Protein AF-0000000070044455 (afdb_homodimer)

Structure (mmCIF, N/CA/C/O backbone):
data_AF-0000000070044455-model_v1
#
loop_
_entity.id
_entity.type
_entity.pdbx_description
1 polymer 'Secondary thiamine-phosphate synthase enzyme'
#
loop_
_atom_site.group_PDB
_atom_site.id
_atom_site.type_symbol
_atom_site.label_atom_id
_atom_site.label_alt_id
_atom_site.label_comp_id
_atom_site.label_asym_id
_atom_site.label_entity_id
_atom_site.label_seq_id
_atom_site.pdbx_PDB_ins_code
_atom_site.Cartn_x
_atom_site.Cartn_y
_atom_site.Cartn_z
_atom_site.occupancy
_atom_site.B_iso_or_equiv
_atom_site.auth_seq_id
_atom_site.auth_comp_id
_atom_site.auth_asym_id
_atom_site.auth_atom_id
_atom_site.pdbx_PDB_model_num
ATOM 1 N N . MET A 1 1 ? -6.59 22.625 11.836 1 89.31 1 MET A N 1
ATOM 2 C CA . MET A 1 1 ? -5.684 21.609 11.305 1 89.31 1 MET A CA 1
ATOM 3 C C . MET A 1 1 ? -4.848 22.172 10.156 1 89.31 1 MET A C 1
ATOM 5 O O . MET A 1 1 ? -5.387 22.781 9.234 1 89.31 1 MET A O 1
ATOM 9 N N . LYS A 1 2 ? -3.566 22.219 10.391 1 95.06 2 LYS A N 1
ATOM 10 C CA . LYS A 1 2 ? -2.615 22.625 9.352 1 95.06 2 LYS A CA 1
ATOM 11 C C . LYS A 1 2 ? -2.227 21.438 8.477 1 95.06 2 LYS A C 1
ATOM 13 O O . LYS A 1 2 ? -2.314 20.281 8.906 1 95.06 2 LYS A O 1
ATOM 18 N N . SER A 1 3 ? -1.883 21.812 7.25 1 97.5 3 SER A N 1
ATOM 19 C CA . SER A 1 3 ? -1.413 20.75 6.359 1 97.5 3 SER A CA 1
ATOM 20 C C . SER A 1 3 ? -0.285 21.25 5.461 1 97.5 3 SER A C 1
ATOM 22 O O . SER A 1 3 ? -0.182 22.453 5.188 1 97.5 3 SER A O 1
ATOM 24 N N . LEU A 1 4 ? 0.568 20.359 5.113 1 98.5 4 LEU A N 1
ATOM 25 C CA . LEU A 1 4 ? 1.608 20.562 4.109 1 98.5 4 LEU A CA 1
ATOM 26 C C . LEU A 1 4 ? 1.678 19.375 3.158 1 98.5 4 LEU A C 1
ATOM 28 O O . LEU A 1 4 ? 1.675 18.219 3.598 1 98.5 4 LEU A O 1
ATOM 32 N N . THR A 1 5 ? 1.63 19.625 1.855 1 98.75 5 THR A N 1
ATOM 33 C CA . THR A 1 5 ? 1.832 18.594 0.833 1 98.75 5 THR A CA 1
ATOM 34 C C . THR A 1 5 ? 3.047 18.938 -0.03 1 98.75 5 THR A C 1
ATOM 36 O O . THR A 1 5 ? 3.158 20.047 -0.554 1 98.75 5 THR A O 1
ATOM 39 N N . GLU A 1 6 ? 3.941 18.016 -0.107 1 98.88 6 GLU A N 1
ATOM 40 C CA . GLU A 1 6 ? 5.133 18.156 -0.942 1 98.88 6 GLU A CA 1
ATOM 41 C C . GLU A 1 6 ? 5.395 16.891 -1.752 1 98.88 6 GLU A C 1
ATOM 43 O O . GLU A 1 6 ? 4.91 15.812 -1.401 1 98.88 6 GLU A O 1
ATOM 48 N N . TYR A 1 7 ? 6.164 17.047 -2.852 1 98.75 7 TYR A N 1
ATOM 49 C CA . TYR A 1 7 ? 6.547 15.953 -3.74 1 98.75 7 TYR A CA 1
ATOM 50 C C . TYR A 1 7 ? 8.062 15.914 -3.932 1 98.75 7 TYR A C 1
ATOM 52 O O . TYR A 1 7 ? 8.664 16.906 -4.34 1 98.75 7 TYR A O 1
ATOM 60 N N . LEU A 1 8 ? 8.641 14.789 -3.564 1 98.69 8 LEU A N 1
ATOM 61 C CA . LEU A 1 8 ? 10.055 14.555 -3.811 1 98.69 8 LEU A CA 1
ATOM 62 C C . LEU A 1 8 ? 10.258 13.773 -5.105 1 98.69 8 LEU A C 1
ATOM 64 O O . LEU A 1 8 ? 9.57 12.789 -5.355 1 98.69 8 LEU A O 1
ATOM 68 N N . THR A 1 9 ? 11.211 14.141 -5.926 1 98.38 9 THR A N 1
ATOM 69 C CA . THR A 1 9 ? 11.508 13.445 -7.176 1 98.38 9 THR A CA 1
ATOM 70 C C . THR A 1 9 ? 12.867 12.758 -7.105 1 98.38 9 THR A C 1
ATOM 72 O O . THR A 1 9 ? 13.859 13.367 -6.703 1 98.38 9 THR A O 1
ATOM 75 N N . PHE A 1 10 ? 12.812 11.461 -7.438 1 96.75 10 PHE A N 1
ATOM 76 C CA . PHE A 1 10 ? 14.047 10.68 -7.477 1 96.75 10 PHE A CA 1
ATOM 77 C C . PHE A 1 10 ? 14.266 10.086 -8.867 1 96.75 10 PHE A C 1
ATOM 79 O O . PHE A 1 10 ? 13.312 9.641 -9.516 1 96.75 10 PHE A O 1
ATOM 86 N N . GLU A 1 11 ? 15.5 10.156 -9.312 1 97.25 11 GLU A N 1
ATOM 87 C CA . GLU A 1 11 ? 15.883 9.461 -10.539 1 97.25 11 GLU A CA 1
ATOM 88 C C . GLU A 1 11 ? 17.031 8.492 -10.289 1 97.25 11 GLU A C 1
ATOM 90 O O . GLU A 1 11 ? 18.203 8.828 -10.539 1 97.25 11 GLU A O 1
ATOM 95 N N . VAL A 1 12 ? 16.656 7.316 -9.898 1 97.62 12 VAL A N 1
ATOM 96 C CA . VAL A 1 12 ? 17.641 6.27 -9.641 1 97.62 12 VAL A CA 1
ATOM 97 C C . VAL A 1 12 ? 18.172 5.719 -10.961 1 97.62 12 VAL A C 1
ATOM 99 O O . VAL A 1 12 ? 17.406 5.434 -11.883 1 97.62 12 VAL A O 1
ATOM 102 N N . LYS A 1 13 ? 19.469 5.473 -11.062 1 97.38 13 LYS A N 1
ATOM 103 C CA . LYS A 1 13 ? 20.109 5.121 -12.328 1 97.38 13 LYS A CA 1
ATOM 104 C C . LYS A 1 13 ? 20.062 3.613 -12.562 1 97.38 13 LYS A C 1
ATOM 106 O O . LYS A 1 13 ? 20.344 3.145 -13.664 1 97.38 13 LYS A O 1
ATOM 111 N N . THR A 1 14 ? 19.781 2.871 -11.562 1 97.62 14 THR A N 1
ATOM 112 C CA . THR A 1 14 ? 19.688 1.417 -11.656 1 97.62 14 THR A CA 1
ATOM 113 C C . THR A 1 14 ? 18.234 0.958 -11.641 1 97.62 14 THR A C 1
ATOM 115 O O . THR A 1 14 ? 17.344 1.74 -11.336 1 97.62 14 THR A O 1
ATOM 118 N N . ARG A 1 15 ? 18.047 -0.216 -12.047 1 96.56 15 ARG A N 1
ATOM 119 C CA . ARG A 1 15 ? 16.688 -0.766 -12.055 1 96.56 15 ARG A CA 1
ATOM 120 C C . ARG A 1 15 ? 16.125 -0.853 -10.641 1 96.56 15 ARG A C 1
ATOM 122 O O . ARG A 1 15 ? 14.945 -0.579 -10.414 1 96.56 15 ARG A O 1
ATOM 129 N N . ARG A 1 16 ? 17.016 -1.286 -9.719 1 97.94 16 ARG A N 1
ATOM 130 C CA . ARG A 1 16 ? 16.594 -1.407 -8.328 1 97.94 16 ARG A CA 1
ATOM 131 C C . ARG A 1 16 ? 17.547 -0.642 -7.402 1 97.94 16 ARG A C 1
ATOM 133 O O . ARG A 1 16 ? 18.75 -0.557 -7.664 1 97.94 16 ARG A O 1
ATOM 140 N N . ALA A 1 17 ? 16.953 -0.118 -6.371 1 98.06 17 ALA A N 1
ATOM 141 C CA . ALA A 1 17 ? 17.75 0.582 -5.367 1 98.06 17 ALA A CA 1
ATOM 142 C C . ALA A 1 17 ? 16.922 0.893 -4.125 1 98.06 17 ALA A C 1
ATOM 144 O O . ALA A 1 17 ? 15.695 1.004 -4.203 1 98.06 17 ALA A O 1
ATOM 145 N N . PHE A 1 18 ? 17.594 0.981 -2.98 1 98.56 18 PHE A N 1
ATOM 146 C CA . PHE A 1 18 ? 17.047 1.517 -1.742 1 98.56 18 PHE A CA 1
ATOM 147 C C . PHE A 1 18 ? 17.688 2.846 -1.388 1 98.56 18 PHE A C 1
ATOM 149 O O . PHE A 1 18 ? 18.906 2.914 -1.188 1 98.56 18 PHE A O 1
ATOM 156 N N . VAL A 1 19 ? 16.875 3.898 -1.336 1 98.5 19 VAL A N 1
ATOM 157 C CA . VAL A 1 19 ? 17.375 5.246 -1.067 1 98.5 19 VAL A CA 1
ATOM 158 C C . VAL A 1 19 ? 16.859 5.723 0.29 1 98.5 19 VAL A C 1
ATOM 160 O O . VAL A 1 19 ? 15.648 5.746 0.531 1 98.5 19 VAL A O 1
ATOM 163 N N . ASN A 1 20 ? 17.75 6.043 1.196 1 98.75 20 ASN A N 1
ATOM 164 C CA . ASN A 1 20 ? 17.359 6.621 2.477 1 98.75 20 ASN A CA 1
ATOM 165 C C . ASN A 1 20 ? 16.875 8.062 2.316 1 98.75 20 ASN A C 1
ATOM 167 O O . ASN A 1 20 ? 17.641 8.93 1.888 1 98.75 20 ASN A O 1
ATOM 171 N N . ILE A 1 21 ? 15.633 8.273 2.703 1 98.81 21 ILE A N 1
ATOM 172 C CA . ILE A 1 21 ? 15.078 9.602 2.463 1 98.81 21 ILE A CA 1
ATOM 173 C C . ILE A 1 21 ? 14.648 10.234 3.787 1 98.81 21 ILE A C 1
ATOM 175 O O . ILE A 1 21 ? 13.805 11.125 3.811 1 98.81 21 ILE A O 1
ATOM 179 N N . THR A 1 22 ? 15.125 9.805 4.93 1 98.81 22 THR A N 1
ATOM 180 C CA . THR A 1 22 ? 14.75 10.25 6.27 1 98.81 22 THR A CA 1
ATOM 181 C C . THR A 1 22 ? 14.992 11.75 6.422 1 98.81 22 THR A C 1
ATOM 183 O O . THR A 1 22 ? 14.117 12.477 6.898 1 98.81 22 THR A O 1
ATOM 186 N N . GLU A 1 23 ? 16.125 12.164 6.012 1 98.62 23 GLU A N 1
ATOM 187 C CA . GLU A 1 23 ? 16.469 13.578 6.168 1 98.62 23 GLU A CA 1
ATOM 188 C C . GLU A 1 23 ? 15.539 14.461 5.34 1 98.62 23 GLU A C 1
ATOM 190 O O . GLU A 1 23 ? 15.133 15.539 5.793 1 98.62 23 GLU A O 1
ATOM 195 N N . ASP A 1 24 ? 15.242 14.031 4.145 1 98.81 24 ASP A N 1
ATOM 196 C CA . ASP A 1 24 ? 14.336 14.789 3.281 1 98.81 24 ASP A CA 1
ATOM 197 C C . ASP A 1 24 ? 12.969 14.977 3.945 1 98.81 24 ASP A C 1
ATOM 199 O O . ASP A 1 24 ? 12.422 16.078 3.945 1 98.81 24 ASP A O 1
ATOM 203 N N . VAL A 1 25 ? 12.461 13.953 4.547 1 98.88 25 VAL A N 1
ATOM 204 C CA . VAL A 1 25 ? 11.148 13.992 5.176 1 98.88 25 VAL A CA 1
ATOM 205 C C . VAL A 1 25 ? 11.211 14.836 6.449 1 98.88 25 VAL A C 1
ATOM 207 O O . VAL A 1 25 ? 10.312 15.633 6.723 1 98.88 25 VAL A O 1
ATOM 210 N N . SER A 1 26 ? 12.273 14.656 7.195 1 98.81 26 SER A N 1
ATOM 211 C CA . SER A 1 26 ? 12.445 15.422 8.43 1 98.81 26 SER A CA 1
ATOM 212 C C . SER A 1 26 ? 12.461 16.922 8.148 1 98.81 26 SER A C 1
ATOM 214 O O . SER A 1 26 ? 11.875 17.703 8.898 1 98.81 26 SER A O 1
ATOM 216 N N . LYS A 1 27 ? 13.094 17.312 7.125 1 98.81 27 LYS A N 1
ATOM 217 C CA . LYS A 1 27 ? 13.141 18.719 6.742 1 98.81 27 LYS A CA 1
ATOM 218 C C . LYS A 1 27 ? 11.75 19.266 6.453 1 98.81 27 LYS A C 1
ATOM 220 O O . LYS A 1 27 ? 11.445 20.422 6.77 1 98.81 27 LYS A O 1
ATOM 225 N N . LEU A 1 28 ? 10.945 18.469 5.867 1 98.88 28 LEU A N 1
ATOM 226 C CA . LEU A 1 28 ? 9.586 18.875 5.543 1 98.88 28 LEU A CA 1
ATOM 227 C C . LEU A 1 28 ? 8.734 19 6.809 1 98.88 28 LEU A C 1
ATOM 229 O O . LEU A 1 28 ? 7.875 19.875 6.902 1 98.88 28 LEU A O 1
ATOM 233 N N . VAL A 1 29 ? 8.969 18.109 7.746 1 98.81 29 VAL A N 1
ATOM 234 C CA . VAL A 1 29 ? 8.273 18.203 9.023 1 98.81 29 VAL A CA 1
ATOM 235 C C . VAL A 1 29 ? 8.641 19.516 9.711 1 98.81 29 VAL A C 1
ATOM 237 O O . VAL A 1 29 ? 7.762 20.25 10.188 1 98.81 29 VAL A O 1
ATOM 240 N N . THR A 1 30 ? 9.898 19.828 9.703 1 98.69 30 THR A N 1
ATOM 241 C CA . THR A 1 30 ? 10.359 21.078 10.273 1 98.69 30 THR A CA 1
ATOM 242 C C . THR A 1 30 ? 9.734 22.266 9.547 1 98.69 30 THR A C 1
ATOM 244 O O . THR A 1 30 ? 9.227 23.203 10.18 1 98.69 30 THR A O 1
ATOM 247 N N . LYS A 1 31 ? 9.742 22.203 8.25 1 98.69 31 LYS A N 1
ATOM 248 C CA . LYS A 1 31 ? 9.18 23.25 7.414 1 98.69 31 LYS A CA 1
ATOM 249 C C . LYS A 1 31 ? 7.695 23.453 7.711 1 98.69 31 LYS A C 1
ATOM 251 O O . LYS A 1 31 ? 7.203 24.578 7.68 1 98.69 31 LYS A O 1
ATOM 256 N N . SER A 1 32 ? 6.961 22.422 8 1 98.44 32 SER A N 1
ATOM 257 C CA . SER A 1 32 ? 5.52 22.453 8.211 1 98.44 32 SER A CA 1
ATOM 258 C C . SER A 1 32 ? 5.164 23.219 9.484 1 98.44 32 SER A C 1
ATOM 260 O O . SER A 1 32 ? 4.043 23.719 9.617 1 98.44 32 SER A O 1
ATOM 262 N N . LYS A 1 33 ? 6.07 23.203 10.484 1 98.56 33 LYS A N 1
ATOM 263 C CA . LYS A 1 33 ? 5.898 23.812 11.789 1 98.56 33 LYS A CA 1
ATOM 264 C C . LYS A 1 33 ? 4.836 23.078 12.609 1 98.56 33 LYS A C 1
ATOM 266 O O . LYS A 1 33 ? 4.379 23.578 13.641 1 98.56 33 LYS A O 1
ATOM 271 N N . ILE A 1 34 ? 4.387 21.984 12.133 1 98.38 34 ILE A N 1
ATOM 272 C CA . ILE A 1 34 ? 3.428 21.172 12.883 1 98.38 34 ILE A CA 1
ATOM 273 C C . ILE A 1 34 ? 4.129 20.5 14.062 1 98.38 34 ILE A C 1
ATOM 275 O O . ILE A 1 34 ? 5.18 19.875 13.898 1 98.38 34 ILE A O 1
ATOM 279 N N . GLN A 1 35 ? 3.533 20.594 15.227 1 98.62 35 GLN A N 1
ATOM 280 C CA . GLN A 1 35 ? 4.129 20.078 16.453 1 98.62 35 GLN A CA 1
ATOM 281 C C . GLN A 1 35 ? 3.547 18.703 16.797 1 98.62 35 GLN A C 1
ATOM 283 O O . GLN A 1 35 ? 4.23 17.859 17.391 1 98.62 35 GLN A O 1
ATOM 288 N N . GLU A 1 36 ? 2.26 18.5 16.531 1 98.62 36 GLU A N 1
ATOM 289 C CA . GLU A 1 36 ? 1.519 17.266 16.766 1 98.62 36 GLU A CA 1
ATOM 290 C C . GLU A 1 36 ? 0.695 16.875 15.539 1 98.62 36 GLU A C 1
ATOM 292 O O . GLU A 1 36 ? -0.108 17.672 15.047 1 98.62 36 GLU A O 1
ATOM 297 N N . GLY A 1 37 ? 0.94 15.695 15.016 1 98.38 37 GLY A N 1
ATOM 298 C CA . GLY A 1 37 ? 0.208 15.312 13.812 1 98.38 37 GLY A CA 1
ATOM 299 C C . GLY A 1 37 ? 0.688 14 13.219 1 98.38 37 GLY A C 1
ATOM 300 O O . GLY A 1 37 ? 1.193 13.133 13.93 1 98.38 37 GLY A O 1
ATOM 301 N N . LEU A 1 38 ? 0.327 13.758 11.992 1 98.75 38 LEU A N 1
ATOM 302 C CA . LEU A 1 38 ? 0.709 12.578 11.227 1 98.75 38 LEU A CA 1
ATOM 303 C C . LEU A 1 38 ? 1.383 12.969 9.922 1 98.75 38 LEU A C 1
ATOM 305 O O . LEU A 1 38 ? 1.006 13.961 9.297 1 98.75 38 LEU A O 1
ATOM 309 N N . CYS A 1 39 ? 2.359 12.18 9.602 1 98.88 39 CYS A N 1
ATOM 310 C CA . CYS A 1 39 ? 3.074 12.336 8.344 1 98.88 39 CYS A CA 1
ATOM 311 C C . CYS A 1 39 ? 2.908 11.094 7.465 1 98.88 39 CYS A C 1
ATOM 313 O O . CYS A 1 39 ? 3.402 10.023 7.805 1 98.88 39 CYS A O 1
ATOM 315 N N . LEU A 1 40 ? 2.193 11.266 6.363 1 98.94 40 LEU A N 1
ATOM 316 C CA . LEU A 1 40 ? 2.102 10.234 5.34 1 98.94 40 LEU A CA 1
ATOM 317 C C . LEU A 1 40 ? 3.207 10.398 4.305 1 98.94 40 LEU A C 1
ATOM 319 O O . LEU A 1 40 ? 3.41 11.492 3.773 1 98.94 40 LEU A O 1
ATOM 323 N N . VAL A 1 41 ? 3.955 9.336 4.074 1 98.94 41 VAL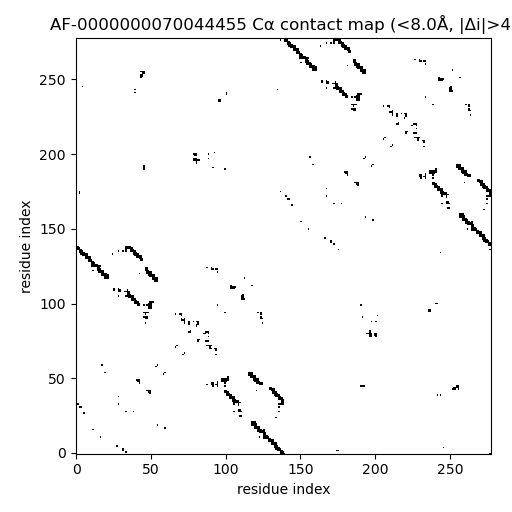 A N 1
ATOM 324 C CA . VAL A 1 41 ? 4.926 9.266 2.984 1 98.94 41 VAL A CA 1
ATOM 325 C C . VAL A 1 41 ? 4.602 8.086 2.072 1 98.94 41 VAL A C 1
ATOM 327 O O . VAL A 1 41 ? 4.551 6.941 2.525 1 98.94 41 VAL A O 1
ATOM 330 N N . ASN A 1 42 ? 4.363 8.312 0.793 1 98.88 42 ASN A N 1
ATOM 331 C CA . ASN A 1 42 ? 4.047 7.195 -0.09 1 98.88 42 ASN A CA 1
ATOM 332 C C . ASN A 1 42 ? 4.691 7.367 -1.463 1 98.88 42 ASN A C 1
ATOM 334 O O . ASN A 1 42 ? 4.828 8.484 -1.954 1 98.88 42 ASN A O 1
ATOM 338 N N . ALA A 1 43 ? 5.086 6.238 -2.068 1 98.75 43 ALA A N 1
ATOM 339 C CA . ALA A 1 43 ? 5.477 6.238 -3.477 1 98.75 43 ALA A CA 1
ATOM 340 C C . ALA A 1 43 ? 4.27 6.484 -4.379 1 98.75 43 ALA A C 1
ATOM 342 O O . ALA A 1 43 ? 3.189 5.941 -4.141 1 98.75 43 ALA A O 1
ATOM 343 N N . MET A 1 44 ? 4.504 7.293 -5.395 1 98.56 44 MET A N 1
ATOM 344 C CA . MET A 1 44 ? 3.391 7.621 -6.277 1 98.56 44 MET A CA 1
ATOM 345 C C . MET A 1 44 ? 3.406 6.738 -7.523 1 98.56 44 MET A C 1
ATOM 347 O O . MET A 1 44 ? 2.635 6.965 -8.461 1 98.56 44 MET A O 1
ATOM 351 N N . HIS A 1 45 ? 4.273 5.75 -7.539 1 98.38 45 HIS A N 1
ATOM 352 C CA . HIS A 1 45 ? 4.387 4.812 -8.648 1 98.38 45 HIS A CA 1
ATOM 353 C C . HIS A 1 45 ? 4.195 3.375 -8.172 1 98.38 45 HIS A C 1
ATOM 355 O O . HIS A 1 45 ? 4.695 2.994 -7.113 1 98.38 45 HIS A O 1
ATOM 361 N N . ILE A 1 46 ? 3.594 2.568 -8.992 1 98.12 46 ILE A N 1
ATOM 362 C CA . ILE A 1 46 ? 3.133 1.237 -8.617 1 98.12 46 ILE A CA 1
ATOM 363 C C . ILE A 1 46 ? 4.293 0.249 -8.695 1 98.12 46 ILE A C 1
ATOM 365 O O . ILE A 1 46 ? 4.125 -0.942 -8.422 1 98.12 46 ILE A O 1
ATOM 369 N N . THR A 1 47 ? 5.504 0.69 -9.008 1 98.44 47 THR A N 1
ATOM 370 C CA . THR A 1 47 ? 6.695 -0.147 -9.008 1 98.44 47 THR A CA 1
ATOM 371 C C . THR A 1 47 ? 7.734 0.387 -8.023 1 98.44 47 THR A C 1
ATOM 373 O O . THR A 1 47 ? 8.93 0.119 -8.172 1 98.44 47 THR A O 1
ATOM 376 N N . ALA A 1 48 ? 7.293 1.235 -7.094 1 98.62 48 ALA A N 1
ATOM 377 C CA . ALA A 1 48 ? 8.156 1.764 -6.043 1 98.62 48 ALA A CA 1
ATOM 378 C C . ALA A 1 48 ? 7.469 1.703 -4.684 1 98.62 48 ALA A C 1
ATOM 380 O O . ALA A 1 48 ? 6.238 1.628 -4.605 1 98.62 48 ALA A O 1
ATOM 381 N N . SER A 1 49 ? 8.312 1.762 -3.629 1 98.62 49 SER A N 1
ATOM 382 C CA . SER A 1 49 ? 7.812 1.637 -2.262 1 98.62 49 SER A CA 1
ATOM 383 C C . SER A 1 49 ? 8.359 2.744 -1.371 1 98.62 49 SER A C 1
ATOM 385 O O . SER A 1 49 ? 9.336 3.406 -1.726 1 98.62 49 SER A O 1
ATOM 387 N N . VAL A 1 50 ? 7.691 2.967 -0.332 1 98.88 50 VAL A N 1
ATOM 388 C CA . VAL A 1 50 ? 8.25 3.617 0.85 1 98.88 50 VAL A CA 1
ATOM 389 C C . VAL A 1 50 ? 8.078 2.711 2.066 1 98.88 50 VAL A C 1
ATOM 391 O O . VAL A 1 50 ? 6.988 2.195 2.32 1 98.88 50 VAL A O 1
ATOM 394 N N . PHE A 1 51 ? 9.195 2.449 2.797 1 98.75 51 PHE A N 1
ATOM 395 C CA . PHE A 1 51 ? 9.148 1.56 3.951 1 98.75 51 PHE A CA 1
ATOM 396 C C . PHE A 1 51 ? 10.133 2.006 5.023 1 98.75 51 PHE A C 1
ATOM 398 O O . PHE A 1 51 ? 10.961 2.891 4.785 1 98.75 51 PHE A O 1
ATOM 405 N N . ILE A 1 52 ? 9.977 1.49 6.238 1 98.75 52 ILE A N 1
ATOM 406 C CA . ILE A 1 52 ? 10.82 1.859 7.367 1 98.75 52 ILE A CA 1
ATOM 407 C C . ILE A 1 52 ? 11.617 0.643 7.832 1 98.75 52 ILE A C 1
ATOM 409 O O . ILE A 1 52 ? 11.055 -0.437 8.031 1 98.75 52 ILE A O 1
ATOM 413 N N . ASN A 1 53 ? 12.883 0.763 7.914 1 98.31 53 ASN A N 1
ATOM 414 C CA . ASN A 1 53 ? 13.781 -0.259 8.445 1 98.31 53 ASN A CA 1
ATOM 415 C C . ASN A 1 53 ? 15.148 0.323 8.797 1 98.31 53 ASN A C 1
ATOM 417 O O . ASN A 1 53 ? 15.32 1.543 8.836 1 98.31 53 ASN A O 1
ATOM 421 N N . ASP A 1 54 ? 16.016 -0.586 9.141 1 97.88 54 ASP A N 1
ATOM 422 C CA . ASP A 1 54 ? 17.359 -0.194 9.531 1 97.88 54 ASP A CA 1
ATOM 423 C C . ASP A 1 54 ? 18.219 0.171 8.312 1 97.88 54 ASP A C 1
ATOM 425 O O . ASP A 1 54 ? 18.078 -0.448 7.254 1 97.88 54 ASP A O 1
ATOM 429 N N . ASN A 1 55 ? 18.984 1.239 8.477 1 97.56 55 ASN A N 1
ATOM 430 C CA . ASN A 1 55 ? 19.938 1.601 7.441 1 97.56 55 ASN A CA 1
ATOM 431 C C . ASN A 1 55 ? 21.25 0.831 7.598 1 97.56 55 ASN A C 1
ATOM 433 O O . ASN A 1 55 ? 22.25 1.392 8.031 1 97.56 55 ASN A O 1
ATOM 437 N N . GLU A 1 56 ? 21.297 -0.375 7.199 1 98.31 56 GLU A N 1
ATOM 438 C CA . GLU A 1 56 ? 22.422 -1.295 7.273 1 98.31 56 GLU A CA 1
ATOM 439 C C . GLU A 1 56 ? 22.625 -2.027 5.953 1 98.31 56 GLU A C 1
ATOM 441 O O . GLU A 1 56 ? 21.719 -2.688 5.453 1 98.31 56 GLU A O 1
ATOM 446 N N . GLY A 1 57 ? 23.797 -1.875 5.363 1 97.81 57 GLY A N 1
ATOM 447 C CA . GLY A 1 57 ? 24.078 -2.359 4.023 1 97.81 57 GLY A CA 1
ATOM 448 C C . GLY A 1 57 ? 23.812 -3.842 3.852 1 97.81 57 GLY A C 1
ATOM 449 O O . GLY A 1 57 ? 23.266 -4.262 2.83 1 97.81 57 GLY A O 1
ATOM 450 N N . GLY A 1 58 ? 24.25 -4.637 4.727 1 98.5 58 GLY A N 1
ATOM 451 C CA . GLY A 1 58 ? 23.984 -6.066 4.664 1 98.5 58 GLY A CA 1
ATOM 452 C C . GLY A 1 58 ? 22.516 -6.41 4.637 1 98.5 58 GLY A C 1
ATOM 453 O O . GLY A 1 58 ? 22.078 -7.293 3.889 1 98.5 58 GLY A O 1
ATOM 454 N N . LEU A 1 59 ? 21.766 -5.699 5.465 1 98.38 59 LEU A N 1
ATOM 455 C CA . LEU A 1 59 ? 20.312 -5.91 5.504 1 98.38 59 LEU A CA 1
ATOM 456 C C . LEU A 1 59 ? 19.688 -5.535 4.168 1 98.38 59 LEU A C 1
ATOM 458 O O . LEU A 1 59 ? 18.828 -6.266 3.652 1 98.38 59 LEU A O 1
ATOM 462 N N . LEU A 1 60 ? 20.062 -4.418 3.588 1 97.88 60 LEU A N 1
ATOM 463 C CA . LEU A 1 60 ? 19.531 -3.975 2.301 1 97.88 60 LEU A CA 1
ATOM 464 C C . LEU A 1 60 ? 19.891 -4.969 1.199 1 97.88 60 LEU A C 1
ATOM 466 O O . LEU A 1 60 ? 19.078 -5.223 0.306 1 97.88 60 LEU A O 1
ATOM 470 N N . HIS A 1 61 ? 21.078 -5.5 1.289 1 98.12 61 HIS A N 1
ATOM 471 C CA . HIS A 1 61 ? 21.484 -6.551 0.356 1 98.12 61 HIS A CA 1
ATOM 472 C C . HIS A 1 61 ? 20.594 -7.785 0.516 1 98.12 61 HIS A C 1
ATOM 474 O O . HIS A 1 61 ? 20.188 -8.398 -0.476 1 98.12 61 HIS A O 1
ATOM 480 N N . ASP A 1 62 ? 20.312 -8.156 1.736 1 98.75 62 ASP A N 1
ATOM 481 C CA . ASP A 1 62 ? 19.453 -9.305 1.997 1 98.75 62 ASP A CA 1
ATOM 482 C C . ASP A 1 62 ? 18.047 -9.078 1.426 1 98.75 62 ASP A C 1
ATOM 484 O O . ASP A 1 62 ? 17.438 -10 0.885 1 98.75 62 ASP A O 1
ATOM 488 N N . TYR A 1 63 ? 17.5 -7.852 1.542 1 98.38 63 TYR A N 1
ATOM 489 C CA . TYR A 1 63 ? 16.219 -7.523 0.943 1 98.38 63 TYR A CA 1
ATOM 490 C C . TYR A 1 63 ? 16.234 -7.754 -0.563 1 98.38 63 TYR A C 1
ATOM 492 O O . TYR A 1 63 ? 15.305 -8.336 -1.122 1 98.38 63 TYR A O 1
ATOM 500 N N . GLU A 1 64 ? 17.266 -7.27 -1.166 1 97.75 64 GLU A N 1
ATOM 501 C CA . GLU A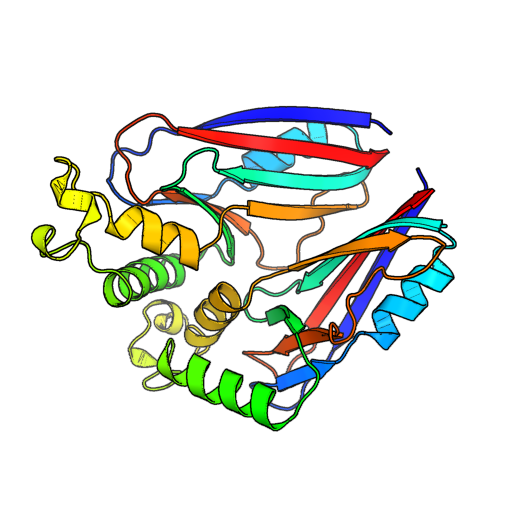 1 64 ? 17.375 -7.418 -2.613 1 97.75 64 GLU A CA 1
ATOM 502 C C . GLU A 1 64 ? 17.328 -8.891 -3.02 1 97.75 64 GLU A C 1
ATOM 504 O O . GLU A 1 64 ? 16.578 -9.273 -3.914 1 97.75 64 GLU A O 1
ATOM 509 N N . LYS A 1 65 ? 18.125 -9.719 -2.355 1 98.25 65 LYS A N 1
ATOM 510 C CA . LYS A 1 65 ? 18.188 -11.141 -2.656 1 98.25 65 LYS A CA 1
ATOM 511 C C . LYS A 1 65 ? 16.859 -11.828 -2.373 1 98.25 65 LYS A C 1
ATOM 513 O O . LYS A 1 65 ? 16.375 -12.633 -3.178 1 98.25 65 LYS A O 1
ATOM 518 N N . TRP A 1 66 ? 16.359 -11.508 -1.279 1 98.5 66 TRP A N 1
ATOM 519 C CA . TRP A 1 66 ? 15.102 -12.117 -0.847 1 98.5 66 TRP A CA 1
ATOM 520 C C . TRP A 1 66 ? 13.977 -11.797 -1.826 1 98.5 66 TRP A C 1
ATOM 522 O O . TRP A 1 66 ? 13.242 -12.695 -2.244 1 98.5 66 TRP A O 1
ATOM 532 N N . LEU A 1 67 ? 13.836 -10.57 -2.244 1 98.25 67 LEU A N 1
ATOM 533 C CA . LEU A 1 67 ? 12.797 -10.133 -3.162 1 98.25 67 LEU A CA 1
ATOM 534 C C . LEU A 1 67 ? 12.953 -10.797 -4.527 1 98.25 67 LEU A C 1
ATOM 536 O O . LEU A 1 67 ? 11.969 -11.156 -5.168 1 98.25 67 LEU A O 1
ATOM 540 N N . GLU A 1 68 ? 14.172 -10.914 -4.93 1 98 68 GLU A N 1
ATOM 541 C CA . GLU A 1 68 ? 14.414 -11.602 -6.199 1 98 68 GLU A CA 1
ATOM 542 C C . GLU A 1 68 ? 13.992 -13.062 -6.125 1 98 68 GLU A C 1
ATOM 544 O O . GLU A 1 68 ? 13.578 -13.648 -7.129 1 98 68 GLU A O 1
ATOM 549 N N . GLY A 1 69 ? 14.109 -13.664 -4.973 1 97.94 69 GLY A N 1
ATOM 550 C CA . GLY A 1 69 ? 13.609 -15.016 -4.773 1 97.94 69 GLY A CA 1
ATOM 551 C C . GLY A 1 69 ? 12.094 -15.102 -4.82 1 97.94 69 GLY A C 1
ATOM 552 O O . GLY A 1 69 ? 11.539 -16.016 -5.426 1 97.94 69 GLY A O 1
ATOM 553 N N . LEU A 1 70 ? 11.398 -14.164 -4.281 1 97.62 70 LEU A N 1
ATOM 554 C CA . LEU A 1 70 ? 9.945 -14.148 -4.172 1 97.62 70 LEU A CA 1
ATOM 555 C C . LEU A 1 70 ? 9.305 -13.82 -5.516 1 97.62 70 LEU A C 1
ATOM 557 O O . LEU A 1 70 ? 8.266 -14.383 -5.867 1 97.62 70 LEU A O 1
ATOM 561 N N . ALA A 1 71 ? 9.875 -12.867 -6.219 1 98.12 71 ALA A N 1
ATOM 562 C CA . ALA A 1 71 ? 9.383 -12.398 -7.512 1 98.12 71 ALA A CA 1
ATOM 563 C C . ALA A 1 71 ? 10.539 -12.164 -8.484 1 98.12 71 ALA A C 1
ATOM 565 O O . ALA A 1 71 ? 10.914 -11.023 -8.75 1 98.12 71 ALA A O 1
ATOM 566 N N . PRO A 1 72 ? 10.969 -13.234 -9.078 1 98.38 72 PRO A N 1
ATOM 567 C CA . PRO A 1 72 ? 12.133 -13.102 -9.961 1 98.38 72 PRO A CA 1
ATOM 568 C C . PRO A 1 72 ? 11.836 -12.305 -11.227 1 98.38 72 PRO A C 1
ATOM 570 O O . PRO A 1 72 ? 10.734 -12.414 -11.781 1 98.38 72 PRO A O 1
ATOM 573 N N . HIS A 1 73 ? 12.82 -11.555 -11.664 1 98.19 73 HIS A N 1
ATOM 574 C CA . HIS A 1 73 ? 12.664 -10.789 -12.891 1 98.19 73 HIS A CA 1
ATOM 575 C C . HIS A 1 73 ? 12.68 -11.695 -14.117 1 98.19 73 HIS A C 1
ATOM 577 O O . HIS A 1 73 ? 11.812 -11.594 -14.984 1 98.19 73 HIS A O 1
ATOM 583 N N . GLU A 1 74 ? 13.656 -12.602 -14.164 1 97.56 74 GLU A N 1
ATOM 584 C CA . GLU A 1 74 ? 13.789 -13.484 -15.32 1 97.56 74 GLU A CA 1
ATOM 585 C C . GLU A 1 74 ? 13.219 -14.867 -15.016 1 97.56 74 GLU A C 1
ATOM 587 O O . GLU A 1 74 ? 13.312 -15.352 -13.891 1 97.56 74 GLU A O 1
ATOM 592 N N . PRO A 1 75 ? 12.664 -15.625 -15.992 1 98 75 PRO A N 1
ATOM 593 C CA . PRO A 1 75 ? 12.398 -15.109 -17.344 1 98 75 PRO A CA 1
ATOM 594 C C . PRO A 1 75 ? 11.219 -14.141 -17.375 1 98 75 PRO A C 1
ATOM 596 O O . PRO A 1 75 ? 10.18 -14.406 -16.766 1 98 75 PRO A O 1
ATOM 599 N N . THR A 1 76 ? 11.305 -13.07 -18.141 1 97.56 76 THR A N 1
ATOM 600 C CA . THR A 1 76 ? 10.281 -12.031 -18.188 1 97.56 76 THR A CA 1
ATOM 601 C C . THR A 1 76 ? 8.984 -12.578 -18.781 1 97.56 76 THR A C 1
ATOM 603 O O . THR A 1 76 ? 7.898 -12.086 -18.484 1 97.56 76 THR A O 1
ATOM 606 N N . SER A 1 77 ? 9.094 -13.633 -19.531 1 97.44 77 SER A N 1
ATOM 607 C CA . SER A 1 77 ? 7.965 -14.219 -20.25 1 97.44 77 SER A CA 1
ATOM 608 C C . SER A 1 77 ? 7.035 -14.961 -19.297 1 97.44 77 SER A C 1
ATOM 610 O O . SER A 1 77 ? 5.922 -15.336 -19.672 1 97.44 77 SER A O 1
ATOM 612 N N . GLN A 1 78 ? 7.445 -15.133 -18.078 1 97.56 78 GLN A N 1
ATOM 613 C CA . GLN A 1 78 ? 6.633 -15.891 -17.125 1 97.56 78 GLN A CA 1
ATOM 614 C C . GLN A 1 78 ? 5.422 -15.086 -16.672 1 97.56 78 GLN A C 1
ATOM 616 O O . GLN A 1 78 ? 4.492 -15.633 -16.078 1 97.56 78 GLN A O 1
ATOM 621 N N . TYR A 1 79 ? 5.465 -13.781 -16.953 1 98.38 79 TYR A N 1
ATOM 622 C CA . TYR A 1 79 ? 4.426 -12.883 -16.469 1 98.38 79 TYR A CA 1
ATOM 623 C C . TYR A 1 79 ? 3.49 -12.477 -17.609 1 98.38 79 TYR A C 1
ATOM 625 O O . TYR A 1 79 ? 3.943 -12.039 -18.672 1 98.38 79 TYR A O 1
ATOM 633 N N . GLU A 1 80 ? 2.189 -12.547 -17.297 1 98.56 80 GLU A N 1
ATOM 634 C CA . GLU A 1 80 ? 1.178 -12.117 -18.266 1 98.56 80 GLU A CA 1
ATOM 635 C C . GLU A 1 80 ? 1.259 -10.617 -18.516 1 98.56 80 GLU A C 1
ATOM 637 O O . GLU A 1 80 ? 1.087 -10.164 -19.656 1 98.56 80 GLU A O 1
ATOM 642 N N . HIS A 1 81 ? 1.5 -9.789 -17.469 1 98.44 81 HIS A N 1
ATOM 643 C CA . HIS A 1 81 ? 1.625 -8.344 -17.578 1 98.44 81 HIS A CA 1
ATOM 644 C C . HIS A 1 81 ? 2.666 -7.953 -18.625 1 98.44 81 HIS A C 1
ATOM 646 O O . HIS A 1 81 ? 2.523 -6.934 -19.297 1 98.44 81 HIS A O 1
ATOM 652 N N . ASN A 1 82 ? 3.648 -8.75 -18.812 1 98.31 82 ASN A N 1
ATOM 653 C CA . ASN A 1 82 ? 4.762 -8.414 -19.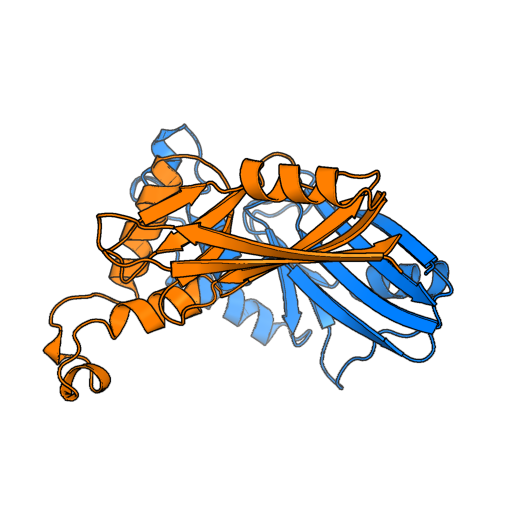703 1 98.31 82 ASN A CA 1
ATOM 654 C C . ASN A 1 82 ? 4.406 -8.633 -21.156 1 98.31 82 ASN A C 1
ATOM 656 O O . ASN A 1 82 ? 5.133 -8.195 -22.062 1 98.31 82 ASN A O 1
ATOM 660 N N . LYS A 1 83 ? 3.283 -9.148 -21.422 1 97.38 83 LYS A N 1
ATOM 661 C CA . LYS A 1 83 ? 2.816 -9.312 -22.797 1 97.38 83 LYS A CA 1
ATOM 662 C C . LYS A 1 83 ? 2.381 -7.977 -23.391 1 97.38 83 LYS A C 1
ATOM 664 O O . LYS A 1 83 ? 2.184 -7.867 -24.609 1 97.38 83 LYS A O 1
ATOM 669 N N . THR A 1 84 ? 2.266 -6.973 -22.625 1 96.38 84 THR A N 1
ATOM 670 C CA . THR A 1 84 ? 1.929 -5.629 -23.078 1 96.38 84 THR A CA 1
ATOM 671 C C . THR A 1 84 ? 3.145 -4.949 -23.703 1 96.38 84 THR A C 1
ATOM 673 O O . THR A 1 84 ? 3.039 -3.842 -24.234 1 96.38 84 THR A O 1
ATOM 676 N N . GLY A 1 85 ? 4.285 -5.582 -23.641 1 96.19 85 GLY A N 1
ATOM 677 C CA . GLY A 1 85 ? 5.527 -4.98 -24.094 1 96.19 85 GLY A CA 1
ATOM 678 C C . GLY A 1 85 ? 6.414 -4.508 -22.953 1 96.19 85 GLY A C 1
ATOM 679 O O . GLY A 1 85 ? 7.559 -4.109 -23.172 1 96.19 85 GLY A O 1
ATOM 680 N N . GLU A 1 86 ? 5.867 -4.617 -21.766 1 95.62 86 GLU A N 1
ATOM 681 C CA . GLU A 1 86 ? 6.641 -4.258 -20.578 1 95.62 86 GLU A CA 1
ATOM 682 C C . GLU A 1 86 ? 7.516 -5.418 -20.125 1 95.62 86 GLU A C 1
ATOM 684 O O . GLU A 1 86 ? 7.457 -6.512 -20.688 1 95.62 86 GLU A O 1
ATOM 689 N N . ASP A 1 87 ? 8.414 -5.137 -19.172 1 97.81 87 ASP A N 1
ATOM 690 C CA . ASP A 1 87 ? 9.242 -6.191 -18.594 1 97.81 87 ASP A CA 1
ATOM 691 C C . ASP A 1 87 ? 9.352 -6.039 -17.078 1 97.81 87 ASP A C 1
ATOM 693 O O . ASP A 1 87 ? 10.328 -6.48 -16.469 1 97.81 87 ASP A O 1
ATOM 697 N N . ASN A 1 88 ? 8.367 -5.371 -16.516 1 98.38 88 ASN A N 1
ATOM 698 C CA . ASN A 1 88 ? 8.523 -4.969 -15.117 1 98.38 88 ASN A CA 1
ATOM 699 C C . ASN A 1 88 ? 7.453 -5.594 -14.227 1 98.38 88 ASN A C 1
ATOM 701 O O . ASN A 1 88 ? 7.109 -5.039 -13.18 1 98.38 88 ASN A O 1
ATOM 705 N N . ALA A 1 89 ? 6.863 -6.75 -14.57 1 98.62 89 ALA A N 1
ATOM 706 C CA . ALA A 1 89 ? 5.859 -7.41 -13.742 1 98.62 89 ALA A CA 1
ATOM 707 C C . ALA A 1 89 ? 6.398 -7.688 -12.336 1 98.62 89 ALA A C 1
ATOM 709 O O . ALA A 1 89 ? 5.691 -7.496 -11.344 1 98.62 89 ALA A O 1
ATOM 710 N N . ASP A 1 90 ? 7.637 -8.117 -12.258 1 98.56 90 ASP A N 1
ATOM 711 C CA . ASP A 1 90 ? 8.281 -8.43 -10.984 1 98.56 90 ASP A CA 1
ATOM 712 C C . ASP A 1 90 ? 8.281 -7.211 -10.062 1 98.56 90 ASP A C 1
ATOM 714 O O . ASP A 1 90 ? 8.117 -7.344 -8.852 1 98.56 90 ASP A O 1
ATOM 718 N N . ALA A 1 91 ? 8.445 -6.035 -10.602 1 98.75 91 ALA A N 1
ATOM 719 C CA . ALA A 1 91 ? 8.523 -4.801 -9.82 1 98.75 91 ALA A CA 1
ATOM 720 C C . ALA A 1 91 ? 7.211 -4.527 -9.094 1 98.75 91 ALA A C 1
ATOM 722 O O . ALA A 1 91 ? 7.211 -4.059 -7.957 1 98.75 91 ALA A O 1
ATOM 723 N N . HIS A 1 92 ? 6.113 -4.793 -9.758 1 98.69 92 HIS A N 1
ATOM 724 C CA . HIS A 1 92 ? 4.805 -4.641 -9.133 1 98.69 92 HIS A CA 1
ATOM 725 C C . HIS A 1 92 ? 4.656 -5.57 -7.93 1 98.69 92 HIS A C 1
ATOM 727 O O . HIS A 1 92 ? 4.125 -5.168 -6.891 1 98.69 92 HIS A O 1
ATOM 733 N N . LEU A 1 93 ? 5.109 -6.785 -8.078 1 98.56 93 LEU A N 1
ATOM 734 C CA . LEU A 1 93 ? 5.004 -7.777 -7.016 1 98.56 93 LEU A CA 1
ATOM 735 C C . LEU A 1 93 ? 5.926 -7.426 -5.852 1 98.56 93 LEU A C 1
ATOM 737 O O . LEU A 1 93 ? 5.523 -7.508 -4.688 1 98.56 93 LEU A O 1
ATOM 741 N N . LYS A 1 94 ? 7.152 -7 -6.176 1 98.56 94 LYS A N 1
ATOM 742 C CA . LYS A 1 94 ? 8.102 -6.59 -5.141 1 98.56 94 LYS A CA 1
ATOM 743 C C . LYS A 1 94 ? 7.555 -5.418 -4.332 1 98.56 94 LYS A C 1
ATOM 745 O O . LYS A 1 94 ? 7.625 -5.422 -3.1 1 98.56 94 LYS A O 1
ATOM 750 N N . ARG A 1 95 ? 7.016 -4.488 -5.078 1 98.06 95 ARG A N 1
ATOM 751 C CA . ARG A 1 95 ? 6.434 -3.32 -4.422 1 98.06 95 ARG A CA 1
ATOM 752 C C . ARG A 1 95 ? 5.289 -3.721 -3.498 1 98.06 95 ARG A C 1
ATOM 754 O O . ARG A 1 95 ? 5.121 -3.139 -2.424 1 98.06 95 ARG A O 1
ATOM 761 N N . GLN A 1 96 ? 4.527 -4.668 -3.859 1 97.88 96 GLN A N 1
ATOM 762 C CA . GLN A 1 96 ? 3.402 -5.102 -3.039 1 97.88 96 GLN A CA 1
ATOM 763 C C . GLN A 1 96 ? 3.881 -5.715 -1.727 1 97.88 96 GLN A C 1
ATOM 765 O O . GLN A 1 96 ? 3.266 -5.512 -0.679 1 97.88 96 GLN A O 1
ATOM 770 N N . VAL A 1 97 ? 4.969 -6.434 -1.757 1 97.25 97 VAL A N 1
ATOM 771 C CA . VAL A 1 97 ? 5.551 -7.055 -0.572 1 97.25 97 VAL A CA 1
ATOM 772 C C . VAL A 1 97 ? 6.117 -5.977 0.352 1 97.25 97 VAL A C 1
ATOM 774 O O . VAL A 1 97 ? 5.863 -5.992 1.56 1 97.25 97 VAL A O 1
ATOM 777 N N . MET A 1 98 ? 6.828 -5.031 -0.189 1 97.81 98 MET A N 1
ATOM 778 C CA . MET A 1 98 ? 7.562 -4.043 0.598 1 97.81 98 MET A CA 1
ATOM 779 C C . MET A 1 98 ? 6.617 -2.98 1.152 1 97.81 98 MET A C 1
ATOM 781 O O . MET A 1 98 ? 6.895 -2.381 2.191 1 97.81 98 MET A O 1
ATOM 785 N N . GLY A 1 99 ? 5.508 -2.836 0.392 1 97.38 99 GLY A N 1
ATOM 786 C CA . GLY A 1 99 ? 4.543 -1.839 0.826 1 97.38 99 GLY A CA 1
ATOM 787 C C . GLY A 1 99 ? 4.605 -0.555 0.021 1 97.38 99 GLY A C 1
ATOM 788 O O . GLY A 1 99 ? 5.629 -0.257 -0.602 1 97.38 99 GLY A O 1
ATOM 789 N N . ARG A 1 100 ? 3.57 0.203 0.064 1 98 100 ARG A N 1
ATOM 790 C CA . ARG A 1 100 ? 3.396 1.425 -0.714 1 98 100 ARG A CA 1
ATOM 791 C C . ARG A 1 100 ? 3.736 2.656 0.117 1 98 100 ARG A C 1
ATOM 793 O O . ARG A 1 100 ? 4.246 3.646 -0.41 1 98 100 ARG A O 1
ATOM 800 N N . GLU A 1 101 ? 3.457 2.609 1.447 1 98.69 101 GLU A N 1
ATOM 801 C CA . GLU A 1 101 ? 3.469 3.84 2.232 1 98.69 101 GLU A CA 1
ATOM 802 C C . GLU A 1 101 ? 3.779 3.557 3.699 1 98.69 101 GLU A C 1
ATOM 804 O O . GLU A 1 101 ? 3.727 2.406 4.141 1 98.69 101 GLU A O 1
ATOM 809 N N . VAL A 1 102 ? 4.137 4.691 4.422 1 98.75 102 VAL A N 1
ATOM 810 C CA . VAL A 1 102 ? 4.262 4.688 5.875 1 98.75 102 VAL A CA 1
ATOM 811 C C . VAL A 1 102 ? 3.562 5.914 6.457 1 98.75 102 VAL A C 1
ATOM 813 O O . VAL A 1 102 ? 3.477 6.957 5.805 1 98.75 102 VAL A O 1
ATOM 816 N N . VAL A 1 103 ? 2.984 5.758 7.582 1 98.81 103 VAL A N 1
ATOM 817 C CA . VAL A 1 103 ? 2.465 6.855 8.391 1 98.81 103 VAL A CA 1
ATOM 818 C C . VAL A 1 103 ? 3.26 6.961 9.688 1 98.81 103 VAL A C 1
ATOM 820 O O . VAL A 1 103 ? 3.42 5.973 10.406 1 98.81 103 VAL A O 1
ATOM 823 N N . ILE A 1 104 ? 3.723 8.172 9.906 1 98.81 104 ILE A N 1
ATOM 824 C CA . ILE A 1 104 ? 4.582 8.375 11.07 1 98.81 104 ILE A CA 1
ATOM 825 C C . ILE A 1 104 ? 3.994 9.461 11.969 1 98.81 104 ILE A C 1
ATOM 827 O O . ILE A 1 104 ? 3.521 10.484 11.477 1 98.81 104 ILE A O 1
ATOM 831 N N . ALA A 1 105 ? 4.031 9.219 13.242 1 98.81 105 ALA A N 1
ATOM 832 C CA . ALA A 1 105 ? 3.604 10.242 14.195 1 98.81 105 ALA A CA 1
ATOM 833 C C . ALA A 1 105 ? 4.594 11.398 14.242 1 98.81 105 ALA A C 1
ATOM 835 O O . ALA A 1 105 ? 5.809 11.195 14.156 1 98.81 105 ALA A O 1
ATOM 836 N N . ILE A 1 106 ? 4.066 12.586 14.32 1 98.81 106 ILE A N 1
ATOM 837 C CA . ILE A 1 106 ? 4.848 13.773 14.656 1 98.81 106 ILE A CA 1
ATOM 838 C C . ILE A 1 106 ? 4.586 14.172 16.109 1 98.81 106 ILE A C 1
ATOM 840 O O . ILE A 1 106 ? 3.436 14.383 16.5 1 98.81 106 ILE A O 1
ATOM 844 N N . THR A 1 107 ? 5.617 14.227 16.859 1 98.88 107 THR A N 1
ATOM 845 C CA . THR A 1 107 ? 5.562 14.625 18.25 1 98.88 107 THR A CA 1
ATOM 846 C C . THR A 1 107 ? 6.609 15.695 18.562 1 98.88 107 THR A C 1
ATOM 848 O O . THR A 1 107 ? 7.793 15.508 18.266 1 98.88 107 THR A O 1
ATOM 851 N N . ASN A 1 108 ? 6.125 16.812 19.078 1 98.56 108 ASN A N 1
ATOM 852 C CA . ASN A 1 108 ? 6.992 17.938 19.391 1 98.56 108 ASN A CA 1
ATOM 853 C C . ASN A 1 108 ? 7.797 18.375 18.172 1 98.56 108 ASN A C 1
ATOM 855 O O . ASN A 1 108 ? 9.008 18.594 18.266 1 98.56 108 ASN A O 1
ATOM 859 N N . GLY A 1 109 ? 7.203 18.312 17.047 1 98.5 109 GLY A N 1
ATOM 860 C CA . GLY A 1 109 ? 7.773 18.844 15.828 1 98.5 109 GLY A CA 1
ATOM 861 C C . GLY A 1 109 ? 8.75 17.906 15.156 1 98.5 109 GLY A C 1
ATOM 862 O O . GLY A 1 109 ? 9.445 18.281 14.211 1 98.5 109 GLY A O 1
ATOM 863 N N . ASN A 1 110 ? 8.75 16.656 15.641 1 98.62 110 ASN A N 1
ATOM 864 C CA . ASN A 1 110 ? 9.703 15.695 15.117 1 98.62 110 ASN A CA 1
ATOM 865 C C . ASN A 1 110 ? 9.023 14.391 14.711 1 98.62 110 ASN A C 1
ATOM 867 O O . ASN A 1 110 ? 7.984 14.031 15.266 1 98.62 110 ASN A O 1
ATOM 871 N N . LEU A 1 111 ? 9.672 13.734 13.703 1 98.62 111 LEU A N 1
ATOM 872 C CA . LEU A 1 111 ? 9.266 12.352 13.477 1 98.62 111 LEU A CA 1
ATOM 873 C C . LEU A 1 111 ? 9.484 11.508 14.727 1 98.62 111 LEU A C 1
ATOM 875 O O . LEU A 1 111 ? 10.578 11.508 15.297 1 98.62 111 LEU A O 1
ATOM 879 N N . ASP A 1 112 ? 8.484 10.797 15.125 1 98.69 112 ASP A N 1
ATOM 880 C CA . ASP A 1 112 ? 8.562 10.016 16.344 1 98.69 112 ASP A CA 1
ATOM 881 C C . ASP A 1 112 ? 9.031 8.594 16.062 1 98.69 112 ASP A C 1
ATOM 883 O O . ASP A 1 112 ? 8.234 7.652 16.078 1 98.69 112 ASP A O 1
ATOM 887 N N . PHE A 1 113 ? 10.352 8.398 15.938 1 97.25 113 PHE A N 1
ATOM 888 C CA . PHE A 1 113 ? 10.977 7.148 15.516 1 97.25 113 PHE A CA 1
ATOM 889 C C . PHE A 1 113 ? 11.484 6.363 16.719 1 97.25 113 PHE A C 1
ATOM 891 O O . PHE A 1 113 ? 11.867 6.953 17.734 1 97.25 113 PHE A O 1
ATOM 898 N N . GLY A 1 114 ? 11.359 4.973 16.547 1 96.94 114 GLY A N 1
ATOM 899 C CA . GLY A 1 114 ? 12.234 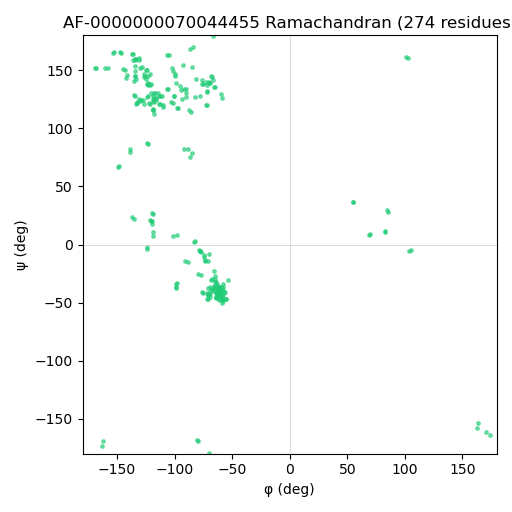4.164 17.391 1 96.94 114 GLY A CA 1
ATOM 900 C C . GLY A 1 114 ? 13.703 4.316 17.047 1 96.94 114 GLY A C 1
ATOM 901 O O . GLY A 1 114 ? 14.055 5.055 16.125 1 96.94 114 GLY A O 1
ATOM 902 N N . PRO A 1 115 ? 14.586 3.658 17.734 1 96 115 PRO A N 1
ATOM 903 C CA . PRO A 1 115 ? 16.031 3.932 17.672 1 96 115 PRO A CA 1
ATOM 904 C C . PRO A 1 115 ? 16.625 3.635 16.312 1 96 115 PRO A C 1
ATOM 906 O O . PRO A 1 115 ? 17.562 4.32 15.875 1 96 115 PRO A O 1
ATOM 909 N N . TRP A 1 116 ? 16.109 2.68 15.531 1 96.81 116 TRP A N 1
ATOM 910 C CA . TRP A 1 116 ? 16.797 2.262 14.312 1 96.81 116 TRP A CA 1
ATOM 911 C C . TRP A 1 116 ? 15.938 2.52 13.078 1 96.81 116 TRP A C 1
ATOM 913 O O . TRP A 1 116 ? 16.328 2.189 11.961 1 96.81 116 TRP A O 1
ATOM 923 N N . GLU A 1 117 ? 14.844 3.189 13.344 1 98.25 117 GLU A N 1
ATOM 924 C CA . GLU A 1 117 ? 13.914 3.354 12.234 1 98.25 117 GLU A CA 1
ATOM 925 C C . GLU A 1 117 ? 14.375 4.449 11.281 1 98.25 117 GLU A C 1
ATOM 927 O O . GLU A 1 117 ? 14.633 5.582 11.703 1 98.25 117 GLU A O 1
ATOM 932 N N . GLU A 1 118 ? 14.445 4.117 9.977 1 98.56 118 GLU A N 1
ATOM 933 C CA . GLU A 1 118 ? 14.688 5.062 8.898 1 98.56 118 GLU A CA 1
ATOM 934 C C . GLU A 1 118 ? 13.727 4.828 7.73 1 98.56 118 GLU A C 1
ATOM 936 O O . GLU A 1 118 ? 13.25 3.707 7.527 1 98.56 118 GLU A O 1
ATOM 941 N N . ILE A 1 119 ? 13.43 5.918 7.051 1 98.88 119 ILE A N 1
ATOM 942 C CA . ILE A 1 119 ? 12.516 5.848 5.922 1 98.88 119 ILE A CA 1
ATOM 943 C C . ILE A 1 119 ? 13.297 5.586 4.637 1 98.88 119 ILE A C 1
ATOM 945 O O . ILE A 1 119 ? 14.258 6.297 4.332 1 98.88 119 ILE A O 1
ATOM 949 N N . PHE A 1 120 ? 12.844 4.578 3.838 1 98.88 120 PHE A N 1
ATOM 950 C CA . PHE A 1 120 ? 13.484 4.258 2.57 1 98.88 120 PHE A CA 1
ATOM 951 C C . PHE A 1 120 ? 12.508 4.387 1.414 1 98.88 120 PHE A C 1
ATOM 953 O O . PHE A 1 120 ? 11.336 4.012 1.54 1 98.88 120 PHE A O 1
ATOM 960 N N . TYR A 1 121 ? 13.039 4.969 0.335 1 98.88 121 TYR A N 1
ATOM 961 C CA . TYR A 1 121 ? 12.453 4.797 -0.989 1 98.88 121 TYR A CA 1
ATOM 962 C C . TYR A 1 121 ? 13 3.551 -1.673 1 98.88 121 TYR A C 1
ATOM 964 O O . TYR A 1 121 ? 14.211 3.438 -1.892 1 98.88 121 TYR A O 1
ATOM 972 N N . GLY A 1 122 ? 12.141 2.576 -1.927 1 98.75 122 GLY A N 1
ATOM 973 C CA . GLY A 1 122 ? 12.508 1.38 -2.666 1 98.75 122 GLY A CA 1
ATOM 974 C C . GLY A 1 122 ? 12.117 1.441 -4.133 1 98.75 122 GLY A C 1
ATOM 975 O O . GLY A 1 122 ? 10.938 1.506 -4.465 1 98.75 122 GLY A O 1
ATOM 976 N N . GLU A 1 123 ? 13.086 1.404 -5.027 1 98.75 123 GLU A N 1
ATOM 977 C CA . GLU A 1 123 ? 12.906 1.436 -6.477 1 98.75 123 GLU A CA 1
ATOM 978 C C . GLU A 1 123 ? 13.031 0.038 -7.078 1 98.75 123 GLU A C 1
ATOM 980 O O . GLU A 1 123 ? 14.016 -0.66 -6.844 1 98.75 123 GLU A O 1
ATOM 985 N N . PHE A 1 124 ? 12.008 -0.368 -7.891 1 98.75 124 PHE A N 1
ATOM 986 C CA . PHE A 1 124 ? 12.07 -1.721 -8.43 1 98.75 124 PHE A CA 1
ATOM 987 C C . PHE A 1 124 ? 11.984 -1.7 -9.953 1 98.75 124 PHE A C 1
ATOM 989 O O . PHE A 1 124 ? 12 -2.752 -10.594 1 98.75 124 PHE A O 1
ATOM 996 N N . ASP A 1 125 ? 11.828 -0.549 -10.5 1 98.31 125 ASP A N 1
ATOM 997 C CA . ASP A 1 125 ? 11.828 -0.32 -11.945 1 98.31 125 ASP A CA 1
ATOM 998 C C . ASP A 1 125 ? 12.367 1.067 -12.281 1 98.31 125 ASP A C 1
ATOM 1000 O O . ASP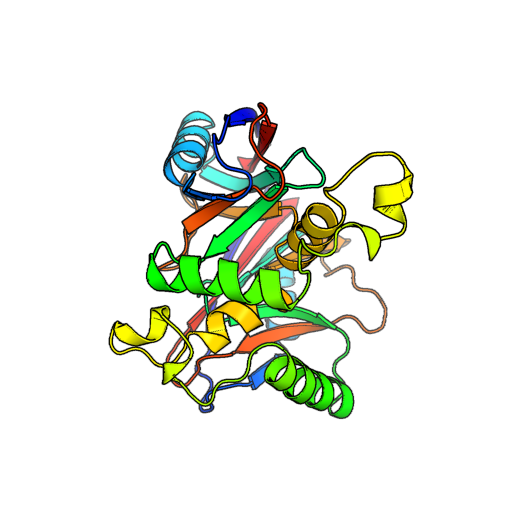 A 1 125 ? 11.648 1.903 -12.828 1 98.31 125 ASP A O 1
ATOM 1004 N N . GLY A 1 126 ? 13.672 1.249 -12.008 1 97.75 126 GLY A N 1
ATOM 1005 C CA . GLY A 1 126 ? 14.297 2.562 -12.07 1 97.75 126 GLY A CA 1
ATOM 1006 C C . GLY A 1 126 ? 14.633 2.998 -13.484 1 97.75 126 GLY A C 1
ATOM 1007 O O . GLY A 1 126 ? 14.062 2.488 -14.445 1 97.75 126 GLY A O 1
ATOM 1008 N N . LYS A 1 127 ? 15.438 4.129 -13.555 1 97.62 127 LYS A N 1
ATOM 1009 C CA . LYS A 1 127 ? 15.953 4.707 -14.797 1 97.62 127 LYS A CA 1
ATOM 1010 C C . LYS A 1 127 ? 14.93 5.66 -15.414 1 97.62 127 LYS A C 1
ATOM 1012 O O . LYS A 1 127 ? 14.867 5.789 -16.641 1 97.62 127 LYS A O 1
ATOM 1017 N N . ARG A 1 128 ? 14.125 6.223 -14.57 1 96.75 128 ARG A N 1
ATOM 1018 C CA . ARG A 1 128 ? 13.188 7.289 -14.898 1 96.75 128 ARG A CA 1
ATOM 1019 C C . ARG A 1 128 ? 12.797 8.078 -13.648 1 96.75 128 ARG A C 1
ATOM 1021 O O . ARG A 1 128 ? 12.883 7.559 -12.531 1 96.75 128 ARG A O 1
ATOM 1028 N N . PRO A 1 129 ? 12.469 9.32 -13.844 1 97.69 129 PRO A N 1
ATOM 1029 C CA . PRO A 1 129 ? 12.062 10.086 -12.664 1 97.69 129 PRO A CA 1
ATOM 1030 C C . PRO A 1 129 ? 10.766 9.57 -12.039 1 97.69 129 PRO A C 1
ATOM 1032 O O . PRO A 1 129 ? 9.812 9.25 -12.766 1 97.69 129 PRO A O 1
ATOM 1035 N N . LYS A 1 130 ? 10.828 9.484 -10.727 1 98.19 130 LYS A N 1
ATOM 1036 C CA . LYS A 1 130 ? 9.641 9.086 -9.969 1 98.19 130 LYS A CA 1
ATOM 1037 C C . LYS A 1 130 ? 9.461 9.953 -8.727 1 98.19 130 LYS A C 1
ATOM 1039 O O . LYS A 1 130 ? 10.414 10.594 -8.266 1 98.19 130 LYS A O 1
ATOM 1044 N N . ARG A 1 131 ? 8.203 9.867 -8.172 1 98.56 131 ARG A N 1
ATOM 1045 C CA . ARG A 1 131 ? 7.891 10.82 -7.109 1 98.56 131 ARG A CA 1
ATOM 1046 C C . ARG A 1 131 ? 7.445 10.102 -5.844 1 98.56 131 ARG A C 1
ATOM 1048 O O . ARG A 1 131 ? 6.871 9.008 -5.914 1 98.56 131 ARG A O 1
ATOM 1055 N N . VAL A 1 132 ? 7.734 10.742 -4.785 1 98.88 132 VAL A N 1
ATOM 1056 C CA . VAL A 1 132 ? 7.238 10.406 -3.457 1 98.88 132 VAL A CA 1
ATOM 1057 C C . VAL A 1 132 ? 6.418 11.562 -2.9 1 98.88 132 VAL A C 1
ATOM 1059 O O . VAL A 1 132 ? 6.855 12.719 -2.938 1 98.88 132 VAL A O 1
ATOM 1062 N N . LEU A 1 133 ? 5.23 11.266 -2.471 1 98.94 133 LEU A N 1
ATOM 1063 C CA . LEU A 1 133 ? 4.371 12.258 -1.837 1 98.94 133 LEU A CA 1
ATOM 1064 C C . LEU A 1 133 ? 4.59 12.281 -0.327 1 98.94 133 LEU A C 1
ATOM 1066 O O . LEU A 1 133 ? 4.688 11.227 0.305 1 98.94 133 LEU A O 1
ATOM 1070 N N . VAL A 1 134 ? 4.723 13.484 0.221 1 98.94 134 VAL A N 1
ATOM 1071 C CA . VAL A 1 134 ? 4.738 13.703 1.663 1 98.94 134 VAL A CA 1
ATOM 1072 C C . VAL A 1 134 ? 3.57 14.602 2.062 1 98.94 134 VAL A C 1
ATOM 1074 O O . VAL A 1 134 ? 3.486 15.75 1.624 1 98.94 134 VAL A O 1
ATOM 1077 N N . LYS A 1 135 ? 2.67 14.062 2.854 1 98.94 135 LYS A N 1
ATOM 1078 C CA . LYS A 1 135 ? 1.54 14.82 3.389 1 98.94 135 LYS A CA 1
ATOM 1079 C C . LYS A 1 135 ? 1.592 14.883 4.914 1 98.94 135 LYS A C 1
ATOM 1081 O O . LYS A 1 135 ? 1.577 13.844 5.582 1 98.94 135 LYS A O 1
ATOM 1086 N N . ILE A 1 136 ? 1.602 16.078 5.398 1 98.81 136 ILE A N 1
ATOM 1087 C CA . ILE A 1 136 ? 1.645 16.312 6.836 1 98.81 136 ILE A CA 1
ATOM 1088 C C . ILE A 1 136 ? 0.372 17.031 7.277 1 98.81 136 ILE A C 1
ATOM 1090 O O . ILE A 1 136 ? -0.025 18.031 6.676 1 98.81 136 ILE A O 1
ATOM 1094 N N . ILE A 1 137 ? -0.268 16.531 8.289 1 98.44 137 ILE A N 1
ATOM 1095 C CA . ILE A 1 137 ? -1.445 17.172 8.859 1 98.44 137 ILE A CA 1
ATOM 1096 C C . ILE A 1 137 ? -1.329 17.203 10.383 1 98.44 137 ILE A C 1
ATOM 1098 O O . ILE A 1 137 ? -0.776 16.281 10.992 1 98.44 137 ILE A O 1
ATOM 1102 N N . GLY A 1 138 ? -1.761 18.219 10.938 1 97.69 138 GLY A N 1
ATOM 1103 C CA . GLY A 1 138 ? -1.699 18.312 12.383 1 97.69 138 GLY A CA 1
ATOM 1104 C C . GLY A 1 138 ? -1.853 19.734 12.891 1 97.69 138 GLY A C 1
ATOM 1105 O O . GLY A 1 138 ? -2.578 20.531 12.297 1 97.69 138 GLY A O 1
ATOM 1106 N N . GLU A 1 139 ? -1.355 20 14.133 1 96.88 139 GLU A N 1
ATOM 1107 C CA . GLU A 1 139 ? -1.433 21.312 14.758 1 96.88 139 GLU A CA 1
ATOM 1108 C C . GLU A 1 139 ? -0.055 21.781 15.211 1 96.88 139 GLU A C 1
ATOM 1110 O O . GLU A 1 139 ? 0.837 20.969 15.469 1 96.88 139 GLU A O 1
ATOM 1115 N N . MET B 1 1 ? -11.312 20.234 12.094 1 88.44 1 MET B N 1
ATOM 1116 C CA . MET B 1 1 ? -11.141 18.938 11.445 1 88.44 1 MET B CA 1
ATOM 1117 C C . MET B 1 1 ? -12.492 18.297 11.141 1 88.44 1 MET B C 1
ATOM 1119 O O . MET B 1 1 ? -13.367 18.234 12.008 1 88.44 1 MET B O 1
ATOM 1123 N N . LYS B 1 2 ? -12.844 18.047 9.953 1 95.25 2 LYS B N 1
ATOM 1124 C CA . LYS B 1 2 ? -14.039 17.328 9.492 1 95.25 2 LYS B CA 1
ATOM 1125 C C . LYS B 1 2 ? -13.758 15.844 9.297 1 95.25 2 LYS B C 1
ATOM 1127 O O . LYS B 1 2 ? -12.602 15.445 9.148 1 95.25 2 LYS B O 1
ATOM 1132 N N . SER B 1 3 ? -14.852 15.117 9.414 1 97.94 3 SER B N 1
ATOM 1133 C CA . SER B 1 3 ? -14.68 13.688 9.18 1 97.94 3 SER B CA 1
ATOM 1134 C C . SER B 1 3 ? -15.906 13.086 8.492 1 97.94 3 SER B C 1
ATOM 1136 O O . SER B 1 3 ? -17.016 13.633 8.602 1 97.94 3 SER B O 1
ATOM 1138 N N . LEU B 1 4 ? -15.719 12.047 7.719 1 98.69 4 LEU B N 1
ATOM 1139 C CA . LEU B 1 4 ? -16.734 11.203 7.109 1 98.69 4 LEU B CA 1
ATOM 1140 C C . LEU B 1 4 ? -16.375 9.727 7.25 1 98.69 4 LEU B C 1
ATOM 1142 O O . LEU B 1 4 ? -15.234 9.336 7.016 1 98.69 4 LEU B O 1
ATOM 1146 N N . THR B 1 5 ? -17.312 8.922 7.758 1 98.88 5 THR B N 1
ATOM 1147 C CA . THR B 1 5 ? -17.172 7.469 7.809 1 98.88 5 THR B CA 1
ATOM 1148 C C . THR B 1 5 ? -18.266 6.789 6.988 1 98.88 5 THR B C 1
ATOM 1150 O O . THR B 1 5 ? -19.453 7.074 7.168 1 98.88 5 THR B O 1
ATOM 1153 N N . GLU B 1 6 ? -17.828 5.98 6.043 1 98.88 6 GLU B N 1
ATOM 1154 C CA . GLU B 1 6 ? -18.766 5.219 5.211 1 98.88 6 GLU B CA 1
ATOM 1155 C C . GLU B 1 6 ? -18.328 3.76 5.09 1 98.88 6 GLU B C 1
ATOM 1157 O O . GLU B 1 6 ? -17.172 3.43 5.332 1 98.88 6 GLU B O 1
ATOM 1162 N N . TYR B 1 7 ? -19.266 2.893 4.73 1 98.75 7 TYR B N 1
ATOM 1163 C CA . TYR B 1 7 ? -19.031 1.465 4.535 1 98.75 7 TYR B CA 1
ATOM 1164 C C . TYR B 1 7 ? -19.547 1.017 3.168 1 98.75 7 TYR B C 1
ATOM 1166 O O . TYR B 1 7 ? -20.688 1.31 2.797 1 98.75 7 TYR B O 1
ATOM 1174 N N . LEU B 1 8 ? -18.672 0.425 2.414 1 98.69 8 LEU B N 1
ATOM 1175 C CA . LEU B 1 8 ? -19.047 -0.191 1.143 1 98.69 8 LEU B CA 1
ATOM 1176 C C . LEU B 1 8 ? -19.234 -1.694 1.305 1 98.69 8 LEU B C 1
ATOM 1178 O O . LEU B 1 8 ? -18.438 -2.363 1.959 1 98.69 8 LEU B O 1
ATOM 1182 N N . THR B 1 9 ? -20.234 -2.242 0.694 1 98.38 9 THR B N 1
ATOM 1183 C CA . THR B 1 9 ? -20.484 -3.678 0.754 1 98.38 9 THR B CA 1
ATOM 1184 C C . THR B 1 9 ? -20.312 -4.316 -0.622 1 98.38 9 THR B C 1
ATOM 1186 O O . THR B 1 9 ? -20.844 -3.812 -1.616 1 98.38 9 THR B O 1
ATOM 1189 N N . PHE B 1 10 ? -19.531 -5.387 -0.592 1 96.25 10 PHE B N 1
ATOM 1190 C CA . PHE B 1 10 ? -19.312 -6.141 -1.821 1 96.25 10 PHE B CA 1
ATOM 1191 C C . PHE B 1 10 ? -19.719 -7.598 -1.643 1 96.25 10 PHE B C 1
ATOM 1193 O O . PHE B 1 10 ? -19.469 -8.188 -0.591 1 96.25 10 PHE B O 1
ATOM 1200 N N . GLU B 1 11 ? -20.344 -8.102 -2.643 1 96.88 11 GLU B N 1
ATOM 1201 C CA . GLU B 1 11 ? -20.625 -9.539 -2.684 1 96.88 11 GLU B CA 1
ATOM 1202 C C . GLU B 1 11 ? -20.062 -10.172 -3.959 1 96.88 11 GLU B C 1
ATOM 1204 O O . GLU B 1 11 ? -20.812 -10.375 -4.926 1 96.88 11 GLU B O 1
ATOM 1209 N N . VAL B 1 12 ? -18.859 -10.562 -3.881 1 97.31 12 VAL B N 1
ATOM 1210 C CA . VAL B 1 12 ? -18.203 -11.195 -5.016 1 97.31 12 VAL B CA 1
ATOM 1211 C C . VAL B 1 12 ? -18.688 -12.641 -5.152 1 97.31 12 VAL B C 1
ATOM 1213 O O . VAL B 1 12 ? -18.781 -13.367 -4.164 1 97.31 12 VAL B O 1
ATOM 1216 N N . LYS B 1 13 ? -18.906 -13.172 -6.34 1 97.62 13 LYS B N 1
ATOM 1217 C CA . LYS B 1 13 ? -19.531 -14.469 -6.574 1 97.62 13 LYS B CA 1
ATOM 1218 C C . LYS B 1 13 ? -18.484 -15.578 -6.641 1 97.62 13 LYS B C 1
ATOM 1220 O O . LYS B 1 13 ? -18.828 -16.766 -6.613 1 97.62 13 LYS B O 1
ATOM 1225 N N . THR B 1 14 ? -17.25 -15.188 -6.766 1 97.75 14 THR B N 1
ATOM 1226 C CA . THR B 1 14 ? -16.156 -16.156 -6.832 1 97.75 14 THR B CA 1
ATOM 1227 C C . THR B 1 14 ? -15.375 -16.156 -5.523 1 97.75 14 THR B C 1
ATOM 1229 O O . THR B 1 14 ? -15.547 -15.281 -4.68 1 97.75 14 THR B O 1
ATOM 1232 N N . ARG B 1 15 ? -14.625 -17.156 -5.309 1 96.5 15 ARG B N 1
ATOM 1233 C CA . ARG B 1 15 ? -13.812 -17.266 -4.105 1 96.5 15 ARG B CA 1
ATOM 1234 C C . ARG B 1 15 ? -12.781 -16.141 -4.055 1 96.5 15 ARG B C 1
ATOM 1236 O O . ARG B 1 15 ? -12.508 -15.586 -2.986 1 96.5 15 ARG B O 1
ATOM 1243 N N . ARG B 1 16 ? -12.188 -15.891 -5.227 1 97.81 16 ARG B N 1
ATOM 1244 C CA . ARG B 1 16 ? -11.188 -14.836 -5.316 1 97.81 16 ARG B CA 1
ATOM 1245 C C . ARG B 1 16 ? -11.539 -13.836 -6.414 1 97.81 16 ARG B C 1
ATOM 1247 O O . ARG B 1 16 ? -12.117 -14.211 -7.438 1 97.81 16 ARG B O 1
ATOM 1254 N N . ALA B 1 17 ? -11.203 -12.594 -6.141 1 98.06 17 ALA B N 1
ATOM 1255 C CA . ALA B 1 17 ? -11.414 -11.547 -7.141 1 98.06 17 ALA B CA 1
ATOM 1256 C C . ALA B 1 17 ? -10.703 -10.258 -6.738 1 98.06 17 ALA B C 1
ATOM 1258 O O . ALA B 1 17 ? -10.477 -10.008 -5.551 1 98.06 17 ALA B O 1
ATOM 1259 N N . PHE B 1 18 ? -10.328 -9.492 -7.754 1 98.56 18 PHE B N 1
ATOM 1260 C CA . PHE B 1 18 ? -9.891 -8.109 -7.582 1 98.56 18 PHE B CA 1
ATOM 1261 C C . PHE B 1 18 ? -10.914 -7.141 -8.148 1 98.56 18 PHE B C 1
ATOM 1263 O O . PHE B 1 18 ? -11.219 -7.176 -9.344 1 98.56 18 PHE B O 1
ATOM 1270 N N . VAL B 1 19 ? -11.461 -6.254 -7.285 1 98.5 19 VAL B N 1
ATOM 1271 C CA . VAL B 1 19 ? -12.5 -5.301 -7.668 1 98.5 19 VAL B CA 1
ATOM 1272 C C . VAL B 1 19 ? -11.953 -3.877 -7.578 1 98.5 19 VAL B C 1
ATOM 1274 O O . VAL B 1 19 ? -11.484 -3.453 -6.52 1 98.5 19 VAL B O 1
ATOM 1277 N N . ASN B 1 20 ? -11.977 -3.156 -8.688 1 98.75 20 ASN B N 1
ATOM 1278 C CA . ASN B 1 20 ? -11.57 -1.753 -8.672 1 98.75 20 ASN B CA 1
ATOM 1279 C C . ASN B 1 20 ? -12.617 -0.876 -7.992 1 98.75 20 ASN B C 1
ATOM 1281 O O . ASN B 1 20 ? -13.758 -0.797 -8.453 1 98.75 20 ASN B O 1
ATOM 1285 N N . ILE B 1 21 ? -12.188 -0.206 -6.918 1 98.81 21 ILE B N 1
ATOM 1286 C CA . ILE B 1 21 ? -13.18 0.558 -6.168 1 98.81 21 ILE B CA 1
ATOM 1287 C C . ILE B 1 21 ? -12.773 2.029 -6.125 1 98.81 21 ILE B C 1
ATOM 1289 O O . ILE B 1 21 ? -13.18 2.768 -5.223 1 98.81 21 ILE B O 1
ATOM 1293 N N . THR B 1 22 ? -11.953 2.49 -7.004 1 98.81 22 THR B N 1
ATOM 1294 C CA . THR B 1 22 ? -11.422 3.852 -7.051 1 98.81 22 THR B CA 1
ATOM 1295 C C . THR B 1 22 ? -12.562 4.867 -7.152 1 98.81 22 THR B C 1
ATOM 1297 O O . THR B 1 22 ? -12.586 5.848 -6.41 1 98.81 22 THR B O 1
ATOM 1300 N N . GLU B 1 23 ? -13.477 4.641 -8.016 1 98.69 23 GLU B N 1
ATOM 1301 C CA . GLU B 1 23 ? -14.578 5.578 -8.227 1 98.69 23 GLU B CA 1
ATOM 1302 C C . GLU B 1 23 ? -15.445 5.699 -6.98 1 98.69 23 GLU B C 1
ATOM 1304 O O . GLU B 1 23 ? -15.883 6.793 -6.621 1 98.69 23 GLU B O 1
ATOM 1309 N N . ASP B 1 24 ? -15.703 4.574 -6.352 1 98.81 24 ASP B N 1
ATOM 1310 C CA . ASP B 1 24 ? -16.5 4.578 -5.129 1 98.81 24 ASP B CA 1
ATOM 1311 C C . ASP B 1 24 ? -15.859 5.461 -4.059 1 98.81 24 ASP B C 1
ATOM 1313 O O . ASP B 1 24 ? -16.547 6.273 -3.426 1 98.81 24 ASP B O 1
ATOM 1317 N N . VAL B 1 25 ? -14.586 5.332 -3.879 1 98.88 25 VAL B N 1
ATOM 1318 C CA . VAL B 1 25 ? -13.867 6.082 -2.852 1 98.88 25 VAL B CA 1
ATOM 1319 C C . VAL B 1 25 ? -13.797 7.555 -3.244 1 98.88 25 VAL B C 1
ATOM 1321 O O . VAL B 1 25 ? -13.977 8.438 -2.402 1 98.88 25 VAL B O 1
ATOM 1324 N N . SER B 1 26 ? -13.539 7.805 -4.531 1 98.88 26 SER B N 1
ATOM 1325 C CA . SER B 1 26 ? -13.469 9.18 -5.02 1 98.88 26 SER B CA 1
ATOM 1326 C C . SER B 1 26 ? -14.773 9.93 -4.77 1 98.88 26 SER B C 1
ATOM 1328 O O . SER B 1 26 ? -14.758 11.094 -4.387 1 98.88 26 SER B O 1
ATOM 1330 N N . LYS B 1 27 ? -15.859 9.281 -4.973 1 98.81 27 LYS B N 1
ATOM 1331 C CA . LYS B 1 27 ? -17.172 9.883 -4.738 1 98.81 27 LYS B CA 1
ATOM 1332 C C . LYS B 1 27 ? -17.328 10.273 -3.271 1 98.81 27 LYS B C 1
ATOM 1334 O O . LYS B 1 27 ? -17.938 11.305 -2.963 1 98.81 27 LYS B O 1
ATOM 1339 N N . LEU B 1 28 ? -16.844 9.453 -2.42 1 98.88 28 LEU B N 1
ATOM 1340 C CA . LEU B 1 28 ? -16.953 9.727 -0.991 1 98.88 28 LEU B CA 1
ATOM 1341 C C . LEU B 1 28 ? -16.078 10.906 -0.597 1 98.88 28 LEU B C 1
ATOM 1343 O O . LEU B 1 28 ? -16.438 11.695 0.282 1 98.88 28 LEU B O 1
ATOM 1347 N N . VAL B 1 29 ? -14.914 11.016 -1.229 1 98.81 29 VAL B N 1
ATOM 1348 C CA . VAL B 1 29 ? -14.047 12.164 -0.988 1 98.81 29 VAL B CA 1
ATOM 1349 C C . VAL B 1 29 ? -14.766 13.445 -1.407 1 98.81 29 VAL B C 1
ATOM 1351 O O . VAL B 1 29 ? -14.789 14.43 -0.661 1 98.81 29 VAL B O 1
ATOM 1354 N N . THR B 1 30 ? -15.367 13.391 -2.566 1 98.75 30 THR B N 1
ATOM 1355 C CA . THR B 1 30 ? -16.141 14.531 -3.047 1 98.75 30 THR B CA 1
ATOM 1356 C C . THR B 1 30 ? -17.281 14.859 -2.086 1 98.75 30 THR B C 1
ATOM 1358 O O . THR B 1 30 ? -17.484 16.031 -1.729 1 98.75 30 THR B O 1
ATOM 1361 N N . LYS B 1 31 ? -17.938 13.852 -1.645 1 98.69 31 LYS B N 1
ATOM 1362 C CA . LYS B 1 31 ? -19.062 14 -0.721 1 98.69 31 LYS B CA 1
ATOM 1363 C C . LYS B 1 31 ? -18.609 14.633 0.592 1 98.69 31 LYS B C 1
ATOM 1365 O O . LYS B 1 31 ? -19.344 15.422 1.194 1 98.69 31 LYS B O 1
ATOM 1370 N N . SER B 1 32 ? -17.469 14.359 1.067 1 98.56 32 SER B N 1
ATOM 1371 C CA . SER B 1 32 ? -16.953 14.812 2.355 1 98.56 32 SER B CA 1
ATOM 1372 C C . SER B 1 32 ? -16.703 16.312 2.348 1 98.56 32 SER B C 1
ATOM 1374 O O . SER B 1 32 ? -16.688 16.953 3.402 1 98.56 32 SER B O 1
ATOM 1376 N N . LYS B 1 33 ? -16.359 16.875 1.182 1 98.5 33 LYS B N 1
ATOM 1377 C CA . LYS B 1 33 ? -16.016 18.281 0.971 1 98.5 33 LYS B CA 1
ATOM 1378 C C . LYS B 1 33 ? -14.68 18.625 1.608 1 98.5 33 LYS B C 1
ATOM 1380 O O . LYS B 1 33 ? -14.328 19.812 1.737 1 98.5 33 LYS B O 1
ATOM 1385 N N . ILE B 1 34 ? -14 17.625 2.057 1 98.31 34 ILE B N 1
ATOM 1386 C CA . ILE B 1 34 ? -12.672 17.844 2.609 1 98.31 34 ILE B CA 1
ATOM 1387 C C . ILE B 1 34 ? -11.688 18.172 1.484 1 98.31 34 ILE B C 1
ATOM 1389 O O . ILE B 1 34 ? -11.625 17.453 0.484 1 98.31 34 ILE B O 1
ATOM 1393 N N . GLN B 1 35 ? -10.914 19.219 1.656 1 98.31 35 GLN B N 1
ATOM 1394 C CA . GLN B 1 35 ? -10 19.688 0.621 1 98.31 35 GLN B CA 1
ATOM 1395 C C . GLN B 1 35 ? -8.578 19.188 0.879 1 98.31 35 GLN B C 1
ATOM 1397 O O . GLN B 1 35 ? -7.824 18.938 -0.062 1 98.31 35 GLN B O 1
ATOM 1402 N N . GLU B 1 36 ? -8.188 19.141 2.139 1 98.38 36 GLU B N 1
ATOM 1403 C CA . GLU B 1 36 ? -6.887 18.656 2.598 1 98.38 36 GLU B CA 1
ATOM 1404 C C . GLU B 1 36 ? -7.039 17.656 3.738 1 98.38 36 GLU B C 1
ATOM 1406 O O . GLU B 1 36 ? -7.711 17.953 4.734 1 98.38 36 GLU B O 1
ATOM 1411 N N . GLY B 1 37 ? -6.477 16.5 3.592 1 98.38 37 GLY B N 1
ATOM 1412 C CA . GLY B 1 37 ? -6.621 15.5 4.637 1 98.38 37 GLY B CA 1
ATOM 1413 C C . GLY B 1 37 ? -6.105 14.133 4.227 1 98.38 37 GLY B C 1
ATOM 1414 O O . GLY B 1 37 ? -5.203 14.031 3.395 1 98.38 37 GLY B O 1
ATOM 1415 N N . LEU B 1 38 ? -6.539 13.109 4.938 1 98.81 38 LEU B N 1
ATOM 1416 C CA . LEU B 1 38 ? -6.188 11.711 4.707 1 98.81 38 LEU B CA 1
ATOM 1417 C C . LEU B 1 38 ? -7.441 10.852 4.57 1 98.81 38 LEU B C 1
ATOM 1419 O O . LEU B 1 38 ? -8.445 11.102 5.238 1 98.81 38 LEU B O 1
ATOM 1423 N N . CYS B 1 39 ? -7.316 9.914 3.711 1 98.94 39 CYS B N 1
ATOM 1424 C CA . CYS B 1 39 ? -8.375 8.93 3.492 1 98.94 39 CYS B CA 1
ATOM 1425 C C . CYS B 1 39 ? -7.879 7.52 3.801 1 98.94 39 CYS B C 1
ATOM 1427 O O . CYS B 1 39 ? -6.973 7.016 3.139 1 98.94 39 CYS B O 1
ATOM 1429 N N . LEU B 1 40 ? -8.453 6.906 4.801 1 98.94 40 LEU B N 1
ATOM 1430 C CA . LEU B 1 40 ? -8.203 5.504 5.113 1 98.94 40 LEU B CA 1
ATOM 1431 C C . LEU B 1 40 ? -9.242 4.605 4.441 1 98.94 40 LEU B C 1
ATOM 1433 O O . LEU B 1 40 ? -10.445 4.852 4.551 1 98.94 40 LEU B O 1
ATOM 1437 N N . VAL B 1 41 ? -8.789 3.645 3.688 1 98.94 41 VAL B N 1
ATOM 1438 C CA . VAL B 1 41 ? -9.641 2.602 3.121 1 98.94 41 VAL B CA 1
ATOM 1439 C C . VAL B 1 41 ? -9.164 1.231 3.594 1 98.94 41 VAL B C 1
ATOM 1441 O O . VAL B 1 41 ? -8.023 0.839 3.33 1 98.94 41 VAL B O 1
ATOM 1444 N N . ASN B 1 42 ? -10.023 0.4 4.309 1 98.88 42 ASN B N 1
ATOM 1445 C CA . ASN B 1 42 ? -9.555 -0.898 4.785 1 98.88 42 ASN B CA 1
ATOM 1446 C C . ASN B 1 42 ? -10.648 -1.958 4.68 1 98.88 42 ASN B C 1
ATOM 1448 O O . ASN B 1 42 ? -11.828 -1.654 4.848 1 98.88 42 ASN B O 1
ATOM 1452 N N . ALA B 1 43 ? -10.211 -3.145 4.336 1 98.75 43 ALA B N 1
ATOM 1453 C CA . ALA B 1 43 ? -11.109 -4.293 4.41 1 98.75 43 ALA B CA 1
ATOM 1454 C C . ALA B 1 43 ? -11.484 -4.605 5.855 1 98.75 43 ALA B C 1
ATOM 1456 O O . ALA B 1 43 ? -10.641 -4.543 6.75 1 98.75 43 ALA B O 1
ATOM 1457 N N . MET B 1 44 ? -12.711 -4.977 6.094 1 98.62 44 MET B N 1
ATOM 1458 C CA . MET B 1 44 ? -13.164 -5.242 7.457 1 98.62 44 MET B CA 1
ATOM 1459 C C . MET B 1 44 ? -13.203 -6.742 7.734 1 98.62 44 MET B C 1
ATOM 1461 O O . MET B 1 44 ? -13.656 -7.172 8.797 1 98.62 44 MET B O 1
ATOM 1465 N N . HIS B 1 45 ? -12.711 -7.496 6.809 1 98.44 45 HIS B N 1
ATOM 1466 C CA . HIS B 1 45 ? -12.633 -8.945 6.957 1 98.44 45 HIS B CA 1
ATOM 1467 C C . HIS B 1 45 ? -11.203 -9.438 6.832 1 98.44 45 HIS B C 1
ATOM 1469 O O . HIS B 1 45 ? -10.438 -8.945 5.996 1 98.44 45 HIS B O 1
ATOM 1475 N N . ILE B 1 46 ? -10.883 -10.484 7.555 1 98.38 46 ILE B N 1
ATOM 1476 C CA . ILE B 1 46 ? -9.508 -10.938 7.723 1 98.38 46 ILE B CA 1
ATOM 1477 C C . ILE B 1 46 ? -9.102 -11.812 6.547 1 98.38 46 ILE B C 1
ATOM 1479 O O . ILE B 1 46 ? -7.965 -12.289 6.48 1 98.38 46 ILE B O 1
ATOM 1483 N N . THR B 1 47 ? -9.961 -12.023 5.543 1 98.5 47 THR B N 1
ATOM 1484 C CA . THR B 1 47 ? -9.656 -12.758 4.32 1 98.5 47 THR B CA 1
ATOM 1485 C C . THR B 1 47 ? -9.828 -11.867 3.096 1 98.5 47 THR B C 1
ATOM 1487 O O . THR B 1 47 ? -10.062 -12.352 1.989 1 98.5 47 THR B O 1
ATOM 1490 N N . ALA B 1 48 ? -9.805 -10.516 3.283 1 98.69 48 ALA B N 1
ATOM 1491 C CA . ALA B 1 48 ? -9.883 -9.539 2.199 1 98.69 48 ALA B CA 1
ATOM 1492 C C . ALA B 1 48 ? -8.867 -8.414 2.402 1 98.69 48 ALA B C 1
ATOM 1494 O O . ALA B 1 48 ? -8.414 -8.18 3.523 1 98.69 48 ALA B O 1
ATOM 1495 N N . SER B 1 49 ? -8.594 -7.797 1.296 1 98.69 49 SER B N 1
ATOM 1496 C CA . SER B 1 49 ? -7.586 -6.746 1.304 1 98.69 49 SER B CA 1
ATOM 1497 C C . SER B 1 49 ? -8.094 -5.484 0.615 1 98.69 49 SER B C 1
ATOM 1499 O O . SER B 1 49 ? -9.094 -5.527 -0.107 1 98.69 49 SER B O 1
ATOM 1501 N N . VAL B 1 50 ? -7.48 -4.414 0.9 1 98.88 50 VAL B N 1
ATOM 1502 C CA . VAL B 1 50 ? -7.484 -3.211 0.074 1 98.88 50 VAL B CA 1
ATOM 1503 C C . VAL B 1 50 ? -6.047 -2.818 -0.269 1 98.88 50 VAL B C 1
ATOM 1505 O O . VAL B 1 50 ? -5.191 -2.742 0.615 1 98.88 50 VAL B O 1
ATOM 1508 N N . PHE B 1 51 ? -5.746 -2.629 -1.59 1 98.75 51 PHE B N 1
ATOM 1509 C CA . PHE B 1 51 ? -4.395 -2.293 -2.027 1 98.75 51 PHE B CA 1
ATOM 1510 C C . PHE B 1 51 ? -4.43 -1.399 -3.26 1 98.75 51 PHE B C 1
ATOM 1512 O O . PHE B 1 51 ? -5.492 -1.188 -3.85 1 98.75 51 PHE B O 1
ATOM 1519 N N . ILE B 1 52 ? -3.27 -0.782 -3.578 1 98.75 52 ILE B N 1
ATOM 1520 C CA . ILE B 1 52 ? -3.176 0.14 -4.703 1 98.75 52 ILE B CA 1
ATOM 1521 C C . ILE B 1 52 ? -2.191 -0.406 -5.738 1 98.75 52 ILE B C 1
ATOM 1523 O O . ILE B 1 52 ? -1.07 -0.788 -5.395 1 98.75 52 ILE B O 1
ATOM 1527 N N . ASN B 1 53 ? -2.625 -0.516 -6.922 1 98.12 53 ASN B N 1
ATOM 1528 C CA . ASN B 1 53 ? -1.81 -0.904 -8.07 1 98.12 53 ASN B CA 1
ATOM 1529 C C . ASN B 1 53 ? -2.479 -0.528 -9.391 1 98.12 53 ASN B C 1
ATOM 1531 O O . ASN B 1 53 ? -3.393 0.299 -9.414 1 98.12 53 ASN B O 1
ATOM 1535 N N . ASP B 1 54 ? -1.94 -1.03 -10.453 1 97.12 54 ASP B N 1
ATOM 1536 C CA . ASP B 1 54 ? -2.436 -0.713 -11.789 1 97.12 54 ASP B CA 1
ATOM 1537 C C . ASP B 1 54 ? -3.654 -1.563 -12.141 1 97.12 54 ASP B C 1
ATOM 1539 O O . ASP B 1 54 ? -3.742 -2.727 -11.742 1 97.12 54 ASP B O 1
ATOM 1543 N N . ASN B 1 55 ? -4.578 -0.883 -12.836 1 97.56 55 ASN B N 1
ATOM 1544 C CA . ASN B 1 55 ? -5.719 -1.619 -13.375 1 97.56 55 ASN B CA 1
ATOM 1545 C C . ASN B 1 55 ? -5.406 -2.217 -14.742 1 97.56 55 ASN B C 1
ATOM 1547 O O . ASN B 1 55 ? -5.91 -1.739 -15.758 1 97.56 55 ASN B O 1
ATOM 1551 N N . GLU B 1 56 ? -4.664 -3.248 -14.766 1 98 56 GLU B N 1
ATOM 1552 C CA . GLU B 1 56 ? -4.25 -3.967 -15.969 1 98 56 GLU B CA 1
ATOM 1553 C C . GLU B 1 56 ? -4.438 -5.473 -15.797 1 98 56 GLU B C 1
ATOM 1555 O O . GLU B 1 56 ? -3.93 -6.066 -14.844 1 98 56 GLU B O 1
ATOM 1560 N N . GLY B 1 57 ? -5.223 -6.09 -16.688 1 97.94 57 GLY B N 1
ATOM 1561 C CA . GLY B 1 57 ? -5.676 -7.465 -16.547 1 97.94 57 GLY B CA 1
ATOM 1562 C C . GLY B 1 57 ? -4.535 -8.453 -16.375 1 97.94 57 GLY B C 1
ATOM 1563 O O . GLY B 1 57 ? -4.629 -9.391 -15.578 1 97.94 57 GLY B O 1
ATOM 1564 N N . GLY B 1 58 ? -3.525 -8.336 -17.188 1 98.38 58 GLY B N 1
ATOM 1565 C CA . GLY B 1 58 ? -2.371 -9.219 -17.078 1 98.38 58 GLY B CA 1
ATOM 1566 C C . GLY B 1 58 ? -1.695 -9.148 -15.719 1 98.38 58 GLY B C 1
ATOM 1567 O O . GLY B 1 58 ? -1.276 -10.172 -15.172 1 98.38 58 GLY B O 1
ATOM 1568 N N . LEU B 1 59 ? -1.575 -7.949 -15.18 1 98.44 59 LEU B N 1
ATOM 1569 C CA . LEU B 1 59 ? -0.979 -7.77 -13.859 1 98.44 59 LEU B CA 1
ATOM 1570 C C . LEU B 1 59 ? -1.832 -8.438 -12.789 1 98.44 59 LEU B C 1
ATOM 1572 O O . LEU B 1 59 ? -1.307 -9.117 -11.906 1 98.44 59 LEU B O 1
ATOM 1576 N N . LEU B 1 60 ? -3.139 -8.234 -12.859 1 98.38 60 LEU B N 1
ATOM 1577 C CA . LEU B 1 60 ? -4.043 -8.836 -11.891 1 98.38 60 LEU B CA 1
ATOM 1578 C C . LEU B 1 60 ? -3.984 -10.359 -11.969 1 98.38 60 LEU B C 1
ATOM 1580 O O . LEU B 1 60 ? -4.031 -11.039 -10.938 1 98.38 60 LEU B O 1
ATOM 1584 N N . HIS B 1 61 ? -3.893 -10.859 -13.156 1 98.31 61 HIS B N 1
ATOM 1585 C CA . HIS B 1 61 ? -3.695 -12.297 -13.352 1 98.31 61 HIS B CA 1
ATOM 1586 C C . HIS B 1 61 ? -2.398 -12.766 -12.703 1 98.31 61 HIS B C 1
ATOM 1588 O O . HIS B 1 61 ? -2.365 -13.82 -12.062 1 98.31 61 HIS B O 1
ATOM 1594 N N . ASP B 1 62 ? -1.354 -12.039 -12.891 1 98.62 62 ASP B N 1
ATOM 1595 C CA . ASP B 1 62 ? -0.065 -12.383 -12.297 1 98.62 62 ASP B CA 1
ATOM 1596 C C . ASP B 1 62 ? -0.152 -12.414 -10.773 1 98.62 62 ASP B C 1
ATOM 1598 O O . ASP B 1 62 ? 0.441 -13.281 -10.125 1 98.62 62 ASP B O 1
ATOM 1602 N N . TYR B 1 63 ? -0.863 -11.477 -10.164 1 98.56 63 TYR B N 1
ATOM 1603 C CA . TYR B 1 63 ? -1.071 -11.477 -8.719 1 98.56 63 TYR B CA 1
ATOM 1604 C C . TYR B 1 63 ? -1.77 -12.758 -8.273 1 98.56 63 TYR B C 1
ATOM 1606 O O . TYR B 1 63 ? -1.373 -13.375 -7.285 1 98.56 63 TYR B O 1
ATOM 1614 N N . GLU B 1 64 ? -2.756 -13.102 -8.977 1 98.06 64 GLU B N 1
ATOM 1615 C CA . GLU B 1 64 ? -3.49 -14.312 -8.633 1 98.06 64 GLU B CA 1
ATOM 1616 C C . GLU B 1 64 ? -2.576 -15.531 -8.656 1 98.06 64 GLU B C 1
ATOM 1618 O O . GLU B 1 64 ? -2.547 -16.312 -7.703 1 98.06 64 GLU B O 1
ATOM 1623 N N . LYS B 1 65 ? -1.863 -15.695 -9.711 1 98.12 65 LYS B N 1
ATOM 1624 C CA . LYS B 1 65 ? -0.957 -16.828 -9.867 1 98.12 65 LYS B CA 1
ATOM 1625 C C . LYS B 1 65 ? 0.132 -16.812 -8.797 1 98.12 65 LYS B C 1
ATOM 1627 O O . LYS B 1 65 ? 0.438 -17.844 -8.203 1 98.12 65 LYS B O 1
ATOM 1632 N N . TRP B 1 66 ? 0.694 -15.703 -8.633 1 98.31 66 TRP B N 1
ATOM 1633 C CA . TRP B 1 66 ? 1.788 -15.523 -7.684 1 98.31 66 TRP B CA 1
ATOM 1634 C C . TRP B 1 66 ? 1.336 -15.852 -6.266 1 98.31 66 TRP B C 1
ATOM 1636 O O . TRP B 1 66 ? 2.021 -16.578 -5.543 1 98.31 66 TRP B O 1
ATOM 1646 N N . LEU B 1 67 ? 0.209 -15.391 -5.832 1 98.25 67 LEU B N 1
ATOM 1647 C CA . LEU B 1 67 ? -0.341 -15.641 -4.504 1 98.25 67 LEU B CA 1
ATOM 1648 C C . LEU B 1 67 ? -0.646 -17.125 -4.312 1 98.25 67 LEU B C 1
ATOM 1650 O O . LEU B 1 67 ? -0.435 -17.672 -3.227 1 98.25 67 LEU B O 1
ATOM 1654 N N . GLU B 1 68 ? -1.124 -17.719 -5.344 1 98.06 68 GLU B N 1
ATOM 1655 C CA . GLU B 1 68 ? -1.383 -19.156 -5.25 1 98.06 68 GLU B CA 1
ATOM 1656 C C . GLU B 1 68 ? -0.086 -19.938 -5.066 1 98.06 68 GLU B C 1
ATOM 1658 O O . GLU B 1 68 ? -0.079 -21 -4.445 1 98.06 68 GLU B O 1
ATOM 1663 N N . GLY B 1 69 ? 0.963 -19.422 -5.652 1 97.56 69 GLY B N 1
ATOM 1664 C CA . GLY B 1 69 ? 2.268 -20.031 -5.41 1 97.56 69 GLY B CA 1
ATOM 1665 C C . GLY B 1 69 ? 2.742 -19.859 -3.98 1 97.56 69 GLY B C 1
ATOM 1666 O O . GLY B 1 69 ? 3.285 -20.797 -3.391 1 97.56 69 GLY B O 1
ATOM 1667 N N . LEU B 1 70 ? 2.51 -18.766 -3.398 1 97.38 70 LEU B N 1
ATOM 1668 C CA . LEU B 1 70 ? 2.969 -18.453 -2.051 1 97.38 70 LEU B CA 1
ATOM 1669 C C . LEU B 1 70 ? 2.119 -19.156 -1.003 1 97.38 70 LEU B C 1
ATOM 1671 O O . LEU B 1 70 ? 2.639 -19.625 0.018 1 97.38 70 LEU B O 1
ATOM 1675 N N . ALA B 1 71 ? 0.83 -19.188 -1.228 1 98.12 71 ALA B N 1
ATOM 1676 C CA . ALA B 1 71 ? -0.141 -19.797 -0.316 1 98.12 71 ALA B CA 1
ATOM 1677 C C . ALA B 1 71 ? -1.204 -20.578 -1.083 1 98.12 71 ALA B C 1
ATOM 1679 O O . ALA B 1 71 ? -2.344 -20.125 -1.213 1 98.12 71 ALA B O 1
ATOM 1680 N N . PRO B 1 72 ? -0.81 -21.719 -1.443 1 98.56 72 PRO B N 1
ATOM 1681 C CA . PRO B 1 72 ? -1.75 -22.5 -2.246 1 98.56 72 PRO B CA 1
ATOM 1682 C C . PRO B 1 72 ? -2.992 -22.922 -1.462 1 98.56 72 PRO B C 1
ATOM 1684 O O . PRO B 1 72 ? -2.898 -23.219 -0.271 1 98.56 72 PRO B O 1
ATOM 1687 N N . HIS B 1 73 ? -4.09 -22.938 -2.117 1 98.25 73 HIS B N 1
ATOM 1688 C CA . HIS B 1 73 ? -5.324 -23.375 -1.475 1 98.25 73 HIS B CA 1
ATOM 1689 C C . HIS B 1 73 ? -5.305 -24.875 -1.219 1 98.25 73 HIS B C 1
ATOM 1691 O O . HIS B 1 73 ? -5.613 -25.328 -0.112 1 98.25 73 HIS B O 1
ATOM 1697 N N . GLU B 1 74 ? -4.906 -25.656 -2.225 1 97.81 74 GLU B N 1
ATOM 1698 C CA . GLU B 1 74 ? -4.895 -27.109 -2.09 1 97.81 74 GLU B CA 1
ATOM 1699 C C . GLU B 1 74 ? -3.48 -27.625 -1.843 1 97.81 74 GLU B C 1
ATOM 1701 O O . GLU B 1 74 ? -2.508 -27.062 -2.346 1 97.81 74 GLU B O 1
ATOM 1706 N N . PRO B 1 75 ? -3.266 -28.781 -1.148 1 97.94 75 PRO B N 1
ATOM 1707 C CA . PRO B 1 75 ? -4.32 -29.469 -0.389 1 97.94 75 PRO B CA 1
ATOM 1708 C C . PRO B 1 75 ? -4.738 -28.688 0.858 1 97.94 75 PRO B C 1
ATOM 1710 O O . PRO B 1 75 ? -3.885 -28.172 1.588 1 97.94 75 PRO B O 1
ATOM 1713 N N . THR B 1 76 ? -6.02 -28.625 1.163 1 97.56 76 THR B N 1
ATOM 1714 C CA . THR B 1 76 ? -6.547 -27.844 2.287 1 97.56 76 THR B CA 1
ATOM 1715 C C . THR B 1 76 ? -6.039 -28.406 3.611 1 97.56 76 THR B C 1
ATOM 1717 O O . THR B 1 76 ? -5.934 -27.688 4.602 1 97.56 76 THR B O 1
ATOM 1720 N N . SER B 1 77 ? -5.738 -29.688 3.619 1 97.44 77 SER B N 1
ATOM 1721 C CA . SER B 1 77 ? -5.328 -30.391 4.828 1 97.44 77 SER B CA 1
ATOM 1722 C C . SER B 1 77 ? -3.939 -29.953 5.281 1 97.44 77 SER B C 1
ATOM 1724 O O . SER B 1 77 ? -3.516 -30.266 6.395 1 97.44 77 SER B O 1
ATOM 1726 N N . GLN B 1 78 ? -3.295 -29.188 4.461 1 98 78 GLN B N 1
ATOM 1727 C CA . GLN B 1 78 ? -1.934 -28.781 4.793 1 98 78 GLN B CA 1
ATOM 1728 C C . GLN B 1 78 ? -1.93 -27.734 5.898 1 98 78 GLN B C 1
ATOM 1730 O O . GLN B 1 78 ? -0.886 -27.453 6.492 1 98 78 GLN B O 1
ATOM 1735 N N . TYR B 1 79 ? -3.043 -27.203 6.148 1 98.31 79 TYR B N 1
ATOM 1736 C CA . TYR B 1 79 ? -3.133 -26.094 7.098 1 98.31 79 TYR B CA 1
ATOM 1737 C C . TYR B 1 79 ? -3.754 -26.547 8.414 1 98.31 79 TYR B C 1
ATOM 1739 O O . TYR B 1 79 ? -4.844 -27.125 8.422 1 98.31 79 TYR B O 1
ATOM 1747 N N . GLU B 1 80 ? -3.102 -26.125 9.539 1 98.62 80 GLU B N 1
ATOM 1748 C CA . GLU B 1 80 ? -3.641 -26.422 10.859 1 98.62 80 GLU B CA 1
ATOM 1749 C C . GLU B 1 80 ? -4.961 -25.703 11.094 1 98.62 80 GLU B C 1
ATOM 1751 O O . GLU B 1 80 ? -5.887 -26.266 11.695 1 98.62 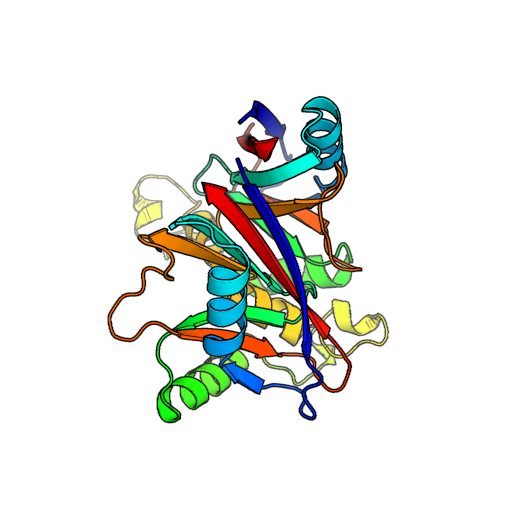80 GLU B O 1
ATOM 1756 N N . HIS B 1 81 ? -5.117 -24.531 10.602 1 98.44 81 HIS B N 1
ATOM 1757 C CA . HIS B 1 81 ? -6.332 -23.734 10.742 1 98.44 81 HIS B CA 1
ATOM 1758 C C . HIS B 1 81 ? -7.539 -24.469 10.172 1 98.44 81 HIS B C 1
ATOM 1760 O O . HIS B 1 81 ? -8.648 -24.359 10.695 1 98.44 81 HIS B O 1
ATOM 1766 N N . ASN B 1 82 ? -7.363 -25.188 9.195 1 97.94 82 ASN B N 1
ATOM 1767 C CA . ASN B 1 82 ? -8.461 -25.844 8.492 1 97.94 82 ASN B CA 1
ATOM 1768 C C . ASN B 1 82 ? -8.969 -27.062 9.266 1 97.94 82 ASN B C 1
ATOM 1770 O O . ASN B 1 82 ? -10.031 -27.609 8.945 1 97.94 82 ASN B O 1
ATOM 1774 N N . LYS B 1 83 ? -8.359 -27.438 10.297 1 97.44 83 LYS B N 1
ATOM 1775 C CA . LYS B 1 83 ? -8.828 -28.516 11.156 1 97.44 83 LYS B CA 1
ATOM 1776 C C . LYS B 1 83 ? -10.07 -28.094 11.938 1 97.44 83 LYS B C 1
ATOM 1778 O O . LYS B 1 83 ? -10.758 -28.953 12.516 1 97.44 83 LYS B O 1
ATOM 1783 N N . THR B 1 84 ? -10.359 -26.906 11.969 1 97.12 84 THR B N 1
ATOM 1784 C CA . THR B 1 84 ? -11.539 -26.391 12.648 1 97.12 84 THR B CA 1
ATOM 1785 C C . THR B 1 84 ? -12.797 -26.625 11.82 1 97.12 84 THR B C 1
ATOM 1787 O O . THR B 1 84 ? -13.906 -26.297 12.258 1 97.12 84 THR B O 1
ATOM 1790 N N . GLY B 1 85 ? -12.586 -27.141 10.57 1 96.81 85 GLY B N 1
ATOM 1791 C CA . GLY B 1 85 ? -13.703 -27.312 9.656 1 96.81 85 GLY B CA 1
ATOM 1792 C C . GLY B 1 85 ? -13.734 -26.281 8.547 1 96.81 85 GLY B C 1
ATOM 1793 O O . GLY B 1 85 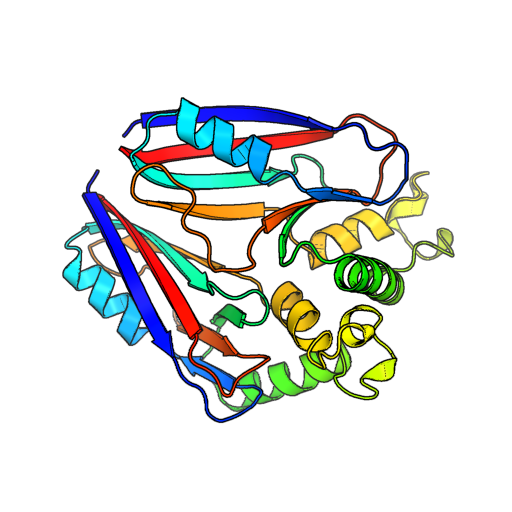? -14.539 -26.375 7.625 1 96.81 85 GLY B O 1
ATOM 1794 N N . GLU B 1 86 ? -12.828 -25.375 8.664 1 96.31 86 GLU B N 1
ATOM 1795 C CA . GLU B 1 86 ? -12.711 -24.359 7.629 1 96.31 86 GLU B CA 1
ATOM 1796 C C . GLU B 1 86 ? -11.82 -24.828 6.48 1 96.31 86 GLU B C 1
ATOM 1798 O O . GLU B 1 86 ? -11.227 -25.906 6.559 1 96.31 86 GLU B O 1
ATOM 1803 N N . ASP B 1 87 ? -11.852 -24.078 5.375 1 97.88 87 ASP B N 1
ATOM 1804 C CA . ASP B 1 87 ? -10.992 -24.422 4.246 1 97.88 87 ASP B CA 1
ATOM 1805 C C . ASP B 1 87 ? -10.312 -23.188 3.674 1 97.88 87 ASP B C 1
ATOM 1807 O O . ASP B 1 87 ? -9.938 -23.156 2.5 1 97.88 87 ASP B O 1
ATOM 1811 N N . ASN B 1 88 ? -10.211 -22.141 4.5 1 98.38 88 ASN B N 1
ATOM 1812 C CA . ASN B 1 88 ? -9.812 -20.844 3.957 1 98.38 88 ASN B CA 1
ATOM 1813 C C . ASN B 1 88 ? -8.516 -20.344 4.598 1 98.38 88 ASN B C 1
ATOM 1815 O O . ASN B 1 88 ? -8.289 -19.141 4.672 1 98.38 88 ASN B O 1
ATOM 1819 N N . ALA B 1 89 ? -7.637 -21.234 5.082 1 98.75 89 ALA B N 1
ATOM 1820 C CA . ALA B 1 89 ? -6.367 -20.812 5.668 1 98.75 89 ALA B CA 1
ATOM 1821 C C . ALA B 1 89 ? -5.547 -20 4.676 1 98.75 89 ALA B C 1
ATOM 1823 O O . ALA B 1 89 ? -4.938 -18.984 5.039 1 98.75 89 ALA B O 1
ATOM 1824 N N . ASP B 1 90 ? -5.559 -20.375 3.451 1 98.75 90 ASP B N 1
ATOM 1825 C CA . ASP B 1 90 ? -4.812 -19.703 2.393 1 98.75 90 ASP B CA 1
ATOM 1826 C C . ASP B 1 90 ? -5.258 -18.25 2.252 1 98.75 90 ASP B C 1
ATOM 1828 O O . ASP B 1 90 ? -4.434 -17.359 2.006 1 98.75 90 ASP B O 1
ATOM 1832 N N . ALA B 1 91 ? -6.508 -17.969 2.404 1 98.75 91 ALA B N 1
ATOM 1833 C CA . ALA B 1 91 ? -7.062 -16.625 2.252 1 98.75 91 ALA B CA 1
ATOM 1834 C C . ALA B 1 91 ? -6.477 -15.672 3.287 1 98.75 91 ALA B C 1
ATOM 1836 O O . ALA B 1 91 ? -6.188 -14.516 2.979 1 98.75 91 ALA B O 1
ATOM 1837 N N . HIS B 1 92 ? -6.328 -16.188 4.52 1 98.81 92 HIS B N 1
ATOM 1838 C CA . HIS B 1 92 ? -5.703 -15.398 5.57 1 98.81 92 HIS B CA 1
ATOM 1839 C C . HIS B 1 92 ? -4.273 -15.016 5.195 1 98.81 92 HIS B C 1
ATOM 1841 O O . HIS B 1 92 ? -3.852 -13.875 5.426 1 98.81 92 HIS B O 1
ATOM 1847 N N . LEU B 1 93 ? -3.566 -15.953 4.625 1 98.62 93 LEU B N 1
ATOM 1848 C CA . LEU B 1 93 ? -2.172 -15.727 4.254 1 98.62 93 LEU B CA 1
ATOM 1849 C C . LEU B 1 93 ? -2.068 -14.781 3.066 1 98.62 93 LEU B C 1
ATOM 1851 O O . LEU B 1 93 ? -1.231 -13.875 3.061 1 98.62 93 LEU B O 1
ATOM 1855 N N . LYS B 1 94 ? -2.91 -14.953 2.055 1 98.62 94 LYS B N 1
ATOM 1856 C CA . LYS B 1 94 ? -2.93 -14.07 0.89 1 98.62 94 LYS B CA 1
ATOM 1857 C C . LYS B 1 94 ? -3.236 -12.633 1.293 1 98.62 94 LYS B C 1
ATOM 1859 O O . LYS B 1 94 ? -2.576 -11.695 0.83 1 98.62 94 LYS B O 1
ATOM 1864 N N . ARG B 1 95 ? -4.18 -12.539 2.188 1 98.19 95 ARG B N 1
ATOM 1865 C CA . ARG B 1 95 ? -4.535 -11.219 2.711 1 98.19 95 ARG B CA 1
ATOM 1866 C C . ARG B 1 95 ? -3.346 -10.57 3.404 1 98.19 95 ARG B C 1
ATOM 1868 O O . ARG B 1 95 ? -3.133 -9.359 3.277 1 98.19 95 ARG B O 1
ATOM 1875 N N . GLN B 1 96 ? -2.584 -11.336 4.141 1 98.06 96 GLN B N 1
ATOM 1876 C CA . GLN B 1 96 ? -1.446 -10.789 4.867 1 98.06 96 GLN B CA 1
ATOM 1877 C C . GLN B 1 96 ? -0.388 -10.25 3.906 1 98.06 96 GLN B C 1
ATOM 1879 O O . GLN B 1 96 ? 0.209 -9.203 4.152 1 98.06 96 GLN B O 1
ATOM 1884 N N . VAL B 1 97 ? -0.228 -10.914 2.807 1 97.38 97 VAL B N 1
ATOM 1885 C CA . VAL B 1 97 ? 0.755 -10.516 1.805 1 97.38 97 VAL B CA 1
ATOM 1886 C C . VAL B 1 97 ? 0.292 -9.234 1.109 1 97.38 97 VAL B C 1
ATOM 1888 O O . VAL B 1 97 ? 1.072 -8.297 0.941 1 97.38 97 VAL B O 1
ATOM 1891 N N . MET B 1 98 ? -0.947 -9.156 0.769 1 98.12 98 MET B N 1
ATOM 1892 C CA . MET B 1 98 ? -1.472 -8.062 -0.049 1 98.12 98 MET B CA 1
ATOM 1893 C C . MET B 1 98 ? -1.704 -6.812 0.793 1 98.12 98 MET B C 1
ATOM 1895 O O . MET B 1 98 ? -1.666 -5.695 0.276 1 98.12 98 MET B O 1
ATOM 1899 N N . GLY B 1 99 ? -1.912 -7.062 2.039 1 97.38 99 GLY B N 1
ATOM 1900 C CA . GLY B 1 99 ? -2.166 -5.938 2.924 1 97.38 99 GLY B CA 1
ATOM 1901 C C . GLY B 1 99 ? -3.635 -5.754 3.252 1 97.38 99 GLY B C 1
ATOM 1902 O O . GLY B 1 99 ? -4.504 -6.215 2.508 1 97.38 99 GLY B O 1
ATOM 1903 N N . ARG B 1 100 ? -3.889 -5.027 4.305 1 97.94 100 ARG B N 1
ATOM 1904 C CA . ARG B 1 100 ? -5.23 -4.836 4.848 1 97.94 100 ARG B CA 1
ATOM 1905 C C . ARG B 1 100 ? -5.824 -3.51 4.383 1 97.94 100 ARG B C 1
ATOM 1907 O O . ARG B 1 100 ? -7.043 -3.389 4.23 1 97.94 100 ARG B O 1
ATOM 1914 N N . GLU B 1 101 ? -4.957 -2.527 4.227 1 98.69 101 GLU B N 1
ATOM 1915 C CA . GLU B 1 101 ? -5.457 -1.161 4.105 1 98.69 101 GLU B CA 1
ATOM 1916 C C . GLU B 1 101 ? -4.496 -0.29 3.303 1 98.69 101 GLU B C 1
ATOM 1918 O O . GLU B 1 101 ? -3.355 -0.684 3.051 1 98.69 101 GLU B O 1
ATOM 1923 N N . VAL B 1 102 ? -5.062 0.902 2.885 1 98.75 102 VAL B N 1
ATOM 1924 C CA . VAL B 1 102 ? -4.258 1.976 2.311 1 98.75 102 VAL B CA 1
ATOM 1925 C C . VAL B 1 102 ? -4.652 3.311 2.939 1 98.75 102 VAL B C 1
ATOM 1927 O O . VAL B 1 102 ? -5.805 3.494 3.348 1 98.75 102 VAL B O 1
ATOM 1930 N N . VAL B 1 103 ? -3.713 4.172 3.119 1 98.81 103 VAL B N 1
ATOM 1931 C CA . VAL B 1 103 ? -3.934 5.574 3.457 1 98.81 103 VAL B CA 1
ATOM 1932 C C . VAL B 1 103 ? -3.529 6.457 2.279 1 98.81 103 VAL B C 1
ATOM 1934 O O . VAL B 1 103 ? -2.422 6.332 1.75 1 98.81 103 VAL B O 1
ATOM 1937 N N . ILE B 1 104 ? -4.453 7.32 1.895 1 98.88 104 ILE B N 1
ATOM 1938 C CA . ILE B 1 104 ? -4.23 8.156 0.719 1 98.88 104 ILE B CA 1
ATOM 1939 C C . ILE B 1 104 ? -4.359 9.633 1.099 1 98.88 104 ILE B C 1
ATOM 1941 O O . ILE B 1 104 ? -5.266 10.008 1.848 1 98.88 104 ILE B O 1
ATOM 1945 N N . ALA B 1 105 ? -3.482 10.461 0.587 1 98.88 105 ALA B N 1
ATOM 1946 C CA . ALA B 1 105 ? -3.578 11.906 0.779 1 98.88 105 ALA B CA 1
ATOM 1947 C C . ALA B 1 105 ? -4.73 12.492 -0.033 1 98.88 105 ALA B C 1
ATOM 1949 O O . ALA B 1 105 ? -4.965 12.086 -1.173 1 98.88 105 ALA B O 1
ATOM 1950 N N . ILE B 1 106 ? -5.449 13.383 0.592 1 98.88 106 ILE B N 1
ATOM 1951 C CA . ILE B 1 106 ? -6.398 14.234 -0.114 1 98.88 106 ILE B CA 1
ATOM 1952 C C . ILE B 1 106 ? -5.789 15.617 -0.318 1 98.88 106 ILE B C 1
ATOM 1954 O O . ILE B 1 106 ? -5.367 16.266 0.644 1 98.88 106 ILE B O 1
ATOM 1958 N N . THR B 1 107 ? -5.695 16.016 -1.521 1 98.75 107 THR B N 1
ATOM 1959 C CA . THR B 1 107 ? -5.184 17.328 -1.9 1 98.75 107 THR B CA 1
ATOM 1960 C C . THR B 1 107 ? -6.148 18.031 -2.857 1 98.75 107 THR B C 1
ATOM 1962 O O . THR B 1 107 ? -6.543 17.453 -3.875 1 98.75 107 THR B O 1
ATOM 1965 N N . ASN B 1 108 ? -6.578 19.234 -2.494 1 98.31 108 ASN B N 1
ATOM 1966 C CA . ASN B 1 108 ? -7.531 20 -3.283 1 98.31 108 ASN B CA 1
ATOM 1967 C C . ASN B 1 108 ? -8.805 19.203 -3.564 1 98.31 108 ASN B C 1
ATOM 1969 O O . ASN B 1 108 ? -9.289 19.203 -4.695 1 98.31 108 ASN B O 1
ATOM 1973 N N . GLY B 1 109 ? -9.242 18.438 -2.664 1 98.44 109 GLY B N 1
ATOM 1974 C CA . GLY B 1 109 ? -10.516 17.75 -2.715 1 98.44 109 GLY B CA 1
ATOM 1975 C C . GLY B 1 109 ? -10.469 16.453 -3.508 1 98.44 109 GLY B C 1
ATOM 1976 O O . GLY B 1 109 ? -11.508 15.867 -3.805 1 98.44 109 GLY B O 1
ATOM 1977 N N . ASN B 1 110 ? -9.258 16.062 -3.818 1 98.62 110 ASN B N 1
ATOM 1978 C CA . ASN B 1 110 ? -9.109 14.867 -4.648 1 98.62 110 ASN B CA 1
ATOM 1979 C C . ASN B 1 110 ? -8.141 13.867 -4.023 1 98.62 110 ASN B C 1
ATOM 1981 O O . ASN B 1 110 ? -7.262 14.25 -3.254 1 98.62 110 ASN B O 1
ATOM 1985 N N . LEU B 1 111 ? -8.336 12.586 -4.336 1 98.75 111 LEU B N 1
ATOM 1986 C CA . LEU B 1 111 ? -7.285 11.617 -4.039 1 98.75 111 LEU B CA 1
ATOM 1987 C C . LEU B 1 111 ? -5.984 11.992 -4.746 1 98.75 111 LEU B C 1
ATOM 1989 O O . LEU B 1 111 ? -5.973 12.203 -5.961 1 98.75 111 LEU B O 1
ATOM 1993 N N . ASP B 1 112 ? -4.957 12.086 -4.004 1 98.69 112 ASP B N 1
ATOM 1994 C CA . ASP B 1 112 ? -3.682 12.508 -4.57 1 98.69 112 ASP B CA 1
ATOM 1995 C C . ASP B 1 112 ? -2.889 11.305 -5.09 1 98.69 112 ASP B C 1
ATOM 1997 O O . ASP B 1 112 ? -1.919 10.883 -4.461 1 98.69 112 ASP B O 1
ATOM 2001 N N . PHE B 1 113 ? -3.191 10.828 -6.301 1 97.56 113 PHE B N 1
ATOM 2002 C CA . PHE B 1 113 ? -2.648 9.609 -6.902 1 97.56 113 PHE B CA 1
ATOM 2003 C C . PHE B 1 113 ? -1.523 9.945 -7.875 1 97.56 113 PHE B C 1
ATOM 2005 O O . PHE B 1 113 ? -1.514 11.023 -8.477 1 97.56 113 PHE B O 1
ATOM 2012 N N . GLY B 1 114 ? -0.556 8.984 -7.898 1 96.31 114 GLY B N 1
ATOM 2013 C CA . GLY B 1 114 ? 0.298 8.961 -9.078 1 96.31 114 GLY B CA 1
ATOM 2014 C C . GLY B 1 114 ? -0.425 8.492 -10.328 1 96.31 114 GLY B C 1
ATOM 2015 O O . GLY B 1 114 ? -1.628 8.227 -10.289 1 96.31 114 GLY B O 1
ATOM 2016 N N . PRO B 1 115 ? 0.262 8.43 -11.414 1 94.44 115 PRO B N 1
ATOM 2017 C CA . PRO B 1 115 ? -0.372 8.266 -12.727 1 94.44 115 PRO B CA 1
ATOM 2018 C C . PRO B 1 115 ? -1.122 6.938 -12.859 1 94.44 115 PRO B C 1
ATOM 2020 O O . PRO B 1 115 ? -2.15 6.875 -13.539 1 94.44 115 PRO B O 1
ATOM 2023 N N . TRP B 1 116 ? -0.726 5.828 -12.289 1 95.44 116 TRP B N 1
ATOM 2024 C CA . TRP B 1 116 ? -1.298 4.516 -12.594 1 95.44 116 TRP B CA 1
ATOM 2025 C C . TRP B 1 116 ? -1.936 3.904 -11.352 1 95.44 116 TRP B C 1
ATOM 2027 O O . TRP B 1 116 ? -2.35 2.742 -11.367 1 95.44 116 TRP B O 1
ATOM 2037 N N . GLU B 1 117 ? -2.047 4.75 -10.344 1 98.19 117 GLU B N 1
ATOM 2038 C CA . GLU B 1 117 ? -2.521 4.199 -9.078 1 98.19 117 GLU B CA 1
ATOM 2039 C C . GLU B 1 117 ? -4.043 4.09 -9.062 1 98.19 117 GLU B C 1
ATOM 2041 O O . GLU B 1 117 ? -4.746 5.07 -9.32 1 98.19 117 GLU B O 1
ATOM 2046 N N . GLU B 1 118 ? -4.52 2.914 -8.758 1 98.62 118 GLU B N 1
ATOM 2047 C CA . GLU B 1 118 ? -5.934 2.648 -8.508 1 98.62 118 GLU B CA 1
ATOM 2048 C C . GLU B 1 118 ? -6.121 1.794 -7.254 1 98.62 118 GLU B C 1
ATOM 2050 O O . GLU B 1 118 ? -5.238 1.021 -6.887 1 98.62 118 GLU B O 1
ATOM 2055 N N . ILE B 1 119 ? -7.293 1.952 -6.629 1 98.88 119 ILE B N 1
ATOM 2056 C CA . ILE B 1 119 ? -7.598 1.227 -5.402 1 98.88 119 ILE B CA 1
ATOM 2057 C C . ILE B 1 119 ? -8.359 -0.057 -5.738 1 98.88 119 ILE B C 1
ATOM 2059 O O . ILE B 1 119 ? -9.352 -0.026 -6.465 1 98.88 119 ILE B O 1
ATOM 2063 N N . PHE B 1 120 ? -7.895 -1.213 -5.105 1 98.88 120 PHE B N 1
ATOM 2064 C CA . PHE B 1 120 ? -8.562 -2.49 -5.332 1 98.88 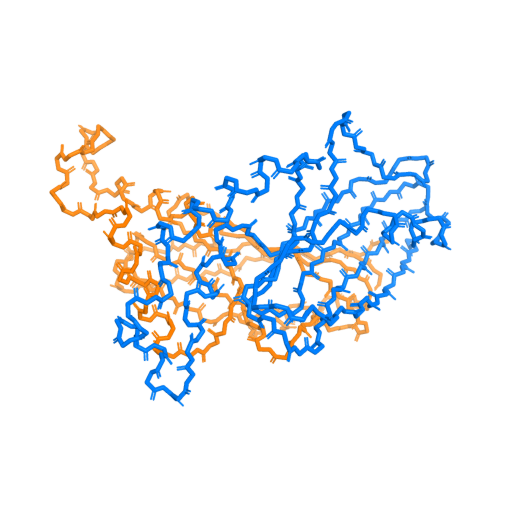120 PHE B CA 1
ATOM 2065 C C . PHE B 1 120 ? -9.016 -3.104 -4.016 1 98.88 120 PHE B C 1
ATOM 2067 O O . PHE B 1 120 ? -8.305 -3.039 -3.014 1 98.88 120 PHE B O 1
ATOM 2074 N N . TYR B 1 121 ? -10.258 -3.662 -4.066 1 98.81 121 TYR B N 1
ATOM 2075 C CA . TYR B 1 121 ? -10.703 -4.664 -3.104 1 98.81 121 TYR B CA 1
ATOM 2076 C C . TYR B 1 121 ? -10.281 -6.062 -3.541 1 98.81 121 TYR B C 1
ATOM 2078 O O . TYR B 1 121 ? -10.68 -6.531 -4.609 1 98.81 121 TYR B O 1
ATOM 2086 N N . GLY B 1 122 ? -9.398 -6.68 -2.766 1 98.69 122 GLY B N 1
ATOM 2087 C CA . GLY B 1 122 ? -9 -8.055 -3.014 1 98.69 122 GLY B CA 1
ATOM 2088 C C . GLY B 1 122 ? -9.766 -9.062 -2.17 1 98.69 122 GLY B C 1
ATOM 2089 O O . GLY B 1 122 ? -9.648 -9.062 -0.943 1 98.69 122 GLY B O 1
ATOM 2090 N N . GLU B 1 123 ? -10.508 -9.922 -2.777 1 98.75 123 GLU B N 1
ATOM 2091 C CA . GLU B 1 123 ? -11.297 -10.969 -2.133 1 98.75 123 GLU B CA 1
ATOM 2092 C C . GLU B 1 123 ? -10.594 -12.32 -2.219 1 98.75 123 GLU B C 1
ATOM 2094 O O . GLU B 1 123 ? -10.211 -12.758 -3.307 1 98.75 123 GLU B O 1
ATOM 2099 N N . PHE B 1 124 ? -10.414 -13.031 -1.025 1 98.75 124 PHE B N 1
ATOM 2100 C CA . PHE B 1 124 ? -9.688 -14.297 -1.07 1 98.75 124 PHE B CA 1
ATOM 2101 C C . PHE B 1 124 ? -10.531 -15.422 -0.498 1 98.75 124 PHE B C 1
ATOM 2103 O O . PHE B 1 124 ? -10.094 -16.578 -0.447 1 98.75 124 PHE B O 1
ATOM 2110 N N . ASP B 1 125 ? -11.656 -15.078 -0.014 1 98.38 125 ASP B N 1
ATOM 2111 C CA . ASP B 1 125 ? -12.648 -16.031 0.483 1 98.38 125 ASP B CA 1
ATOM 2112 C C . ASP B 1 125 ? -14.07 -15.516 0.26 1 98.38 125 ASP B C 1
ATOM 2114 O O . ASP B 1 125 ? -14.805 -15.273 1.22 1 98.38 125 ASP B O 1
ATOM 2118 N N . GLY B 1 126 ? -14.438 -15.445 -1.038 1 97.69 126 GLY B N 1
ATOM 2119 C CA . GLY B 1 126 ? -15.656 -14.773 -1.45 1 97.69 126 GLY B CA 1
ATOM 2120 C C . GLY B 1 126 ? -16.906 -15.625 -1.268 1 97.69 126 GLY B C 1
ATOM 2121 O O . GLY B 1 126 ? -16.906 -16.578 -0.476 1 97.69 126 GLY B O 1
ATOM 2122 N N . LYS B 1 127 ? -18.047 -15.117 -1.893 1 97.56 127 LYS B N 1
ATOM 2123 C CA . LYS B 1 127 ? -19.344 -15.766 -1.902 1 97.56 127 LYS B CA 1
ATOM 2124 C C . LYS B 1 127 ? -20.141 -15.445 -0.634 1 97.56 127 LYS B C 1
ATOM 2126 O O . LYS B 1 127 ? -20.922 -16.266 -0.159 1 97.56 127 LYS B O 1
ATOM 2131 N N . ARG B 1 128 ? -19.891 -14.297 -0.092 1 96.88 128 ARG B N 1
ATOM 2132 C CA . ARG B 1 128 ? -20.625 -13.695 1.02 1 96.88 128 ARG B CA 1
ATOM 2133 C C . ARG B 1 128 ? -20.391 -12.188 1.078 1 96.88 128 ARG B C 1
ATOM 2135 O O . ARG B 1 128 ? -19.391 -11.688 0.577 1 96.88 128 ARG B O 1
ATOM 2142 N N . PRO B 1 129 ? -21.344 -11.523 1.59 1 97.88 129 PRO B N 1
ATOM 2143 C CA . PRO B 1 129 ? -21.141 -10.078 1.682 1 97.88 129 PRO B CA 1
ATOM 2144 C C . PRO B 1 129 ? -20.016 -9.695 2.639 1 97.88 129 PRO B C 1
ATOM 2146 O O . PRO B 1 129 ? -19.922 -10.25 3.734 1 97.88 129 PRO B O 1
ATOM 2149 N N . LYS B 1 130 ? -19.234 -8.797 2.166 1 98.31 130 LYS B N 1
ATOM 2150 C CA . LYS B 1 130 ? -18.156 -8.242 2.994 1 98.31 130 LYS B CA 1
ATOM 2151 C C . LYS B 1 130 ? -18.078 -6.727 2.846 1 98.31 130 LYS B C 1
ATOM 2153 O O . LYS B 1 130 ? -18.594 -6.164 1.874 1 98.31 130 LYS B O 1
ATOM 2158 N N . ARG B 1 131 ? -17.344 -6.09 3.844 1 98.62 131 ARG B N 1
ATOM 2159 C CA . ARG B 1 131 ? -17.391 -4.633 3.887 1 98.62 131 ARG B CA 1
ATOM 2160 C C . ARG B 1 131 ? -15.984 -4.039 3.83 1 98.62 131 ARG B C 1
ATOM 2162 O O . ARG B 1 131 ? -15.023 -4.668 4.273 1 98.62 131 ARG B O 1
ATOM 2169 N N . VAL B 1 132 ? -15.984 -2.881 3.266 1 98.88 132 VAL B N 1
ATOM 2170 C CA . VAL B 1 132 ? -14.828 -1.997 3.27 1 98.88 132 VAL B CA 1
ATOM 2171 C C . VAL B 1 132 ? -15.164 -0.7 4 1 98.88 132 VAL B C 1
ATOM 2173 O O . VAL B 1 132 ? -16.219 -0.101 3.76 1 98.88 132 VAL B O 1
ATOM 2176 N N . LEU B 1 133 ? -14.336 -0.302 4.906 1 98.94 133 LEU B N 1
ATOM 2177 C CA . LEU B 1 133 ? -14.484 0.965 5.613 1 98.94 133 LEU B CA 1
ATOM 2178 C C . LEU B 1 133 ? -13.719 2.078 4.902 1 98.94 133 LEU B C 1
ATOM 2180 O O . LEU B 1 133 ? -12.586 1.875 4.461 1 98.94 133 LEU B O 1
ATOM 2184 N N . VAL B 1 134 ? -14.383 3.205 4.738 1 98.94 134 VAL B N 1
ATOM 2185 C CA . VAL B 1 134 ? -13.742 4.43 4.262 1 98.94 134 VAL B CA 1
ATOM 2186 C C . VAL B 1 134 ? -13.852 5.52 5.324 1 98.94 134 VAL B C 1
ATOM 2188 O O . VAL B 1 134 ? -14.961 5.902 5.715 1 98.94 134 VAL B O 1
ATOM 2191 N N . LYS B 1 135 ? -12.734 5.949 5.848 1 98.94 135 LYS B N 1
ATOM 2192 C CA . LYS B 1 135 ? -12.656 7.031 6.824 1 98.94 135 LYS B CA 1
ATOM 2193 C C . LYS B 1 135 ? -11.875 8.219 6.262 1 98.94 135 LYS B C 1
ATOM 2195 O O . LYS B 1 135 ? -10.711 8.07 5.867 1 98.94 135 LYS B O 1
ATOM 2200 N N . ILE B 1 136 ? -12.484 9.391 6.258 1 98.81 136 ILE B N 1
ATOM 2201 C CA . ILE B 1 136 ? -11.867 10.602 5.742 1 98.81 136 ILE B CA 1
ATOM 2202 C C . ILE B 1 136 ? -11.789 11.656 6.852 1 98.81 136 ILE B C 1
ATOM 2204 O O . ILE B 1 136 ? -12.773 11.906 7.547 1 98.81 136 ILE B O 1
ATOM 2208 N N . ILE B 1 137 ? -10.617 12.25 7.051 1 98.56 137 ILE B N 1
ATOM 2209 C CA . ILE B 1 137 ? -10.43 13.305 8.047 1 98.56 137 ILE B CA 1
ATOM 2210 C C . ILE B 1 137 ? -9.625 14.445 7.441 1 98.56 137 ILE B C 1
ATOM 2212 O O . ILE B 1 137 ? -8.742 14.219 6.602 1 98.56 137 ILE B O 1
ATOM 2216 N N . GLY B 1 138 ? -9.953 15.578 7.727 1 97.62 138 GLY B N 1
ATOM 2217 C CA . GLY B 1 138 ? -9.203 16.719 7.242 1 97.62 138 GLY B CA 1
ATOM 2218 C C . GLY B 1 138 ? -9.961 18.031 7.355 1 97.62 138 GLY B C 1
ATOM 2219 O O . GLY B 1 138 ? -10.75 18.219 8.281 1 97.62 138 GLY B O 1
ATOM 2220 N N . GLU B 1 139 ? -9.648 19.016 6.504 1 96.5 139 GLU B N 1
ATOM 2221 C CA . GLU B 1 139 ? -10.305 20.328 6.484 1 96.5 139 GLU B CA 1
ATOM 2222 C C . GLU B 1 139 ? -10.914 20.625 5.113 1 96.5 139 GLU B C 1
ATOM 2224 O O . GLU B 1 139 ? -10.438 20.109 4.098 1 96.5 139 GLU B O 1
#

Foldseek 3Di:
DFKDKDKDKDADQDQKDKDFCQVVLLVVLLVSVFAWWKKKKFWPDLLKAKAKDAPDPVVVVVLVVVLCVVQNQPPQVVDPVCVVVHRQPSSNVSRVVRHTIDMFTHHRSGTDDDDGITMIMIHNGHRDMTMMMMMIDHD/DFKDKDKDKDADQDQKDKAFCQVVLFVVLLVRVFAWWKKKKFWPDLLKAKAKDAPDPVVVVVLVVVLCVVQNQPPQVVDPVCVVVNRQPSSNVSRVVRDTIDMFIHHRSGTPDDDGITMIMIHNGHRDMTMMMMMIDHD

Sequence (278 aa):
MKSLTEYLTFEVKTRRAFVNITEDVSKLVTKSKIQEGLCLVNAMHITASVFINDNEGGLLHDYEKWLEGLAPHEPTSQYEHNKTGEDNADAHLKRQVMGREVVIAITNGNLDFGPWEEIFYGEFDGKRPKRVLVKIIGEMKSLTEYLTFEVKTRRAFVNITEDVSKLVTKSKIQEGLCLVNAMHITASVFINDNEGGLLHDYEKWLEGLAPHEPTSQYEHNKTGEDNADAHLKRQVMGREVVIAITNGNLDFGPWEEIFYGEFDGKRPKRVLVKIIGE

Organism: NCBI:txid859350

Solvent-accessible surface area (backbone atoms only — not comparable to full-atom values): 14372 Å² total; per-residue (Å²): 114,48,74,43,79,48,76,48,78,46,66,47,84,42,48,60,48,78,42,80,43,43,67,65,53,49,51,48,40,52,71,60,66,36,30,41,36,43,35,39,36,29,35,35,42,60,32,24,17,16,38,74,42,67,92,42,71,69,60,54,51,47,49,53,54,51,42,41,69,77,36,47,60,74,68,50,81,79,35,54,37,22,74,78,74,50,76,54,54,30,15,38,52,44,18,46,68,63,24,45,51,45,76,41,48,28,49,82,38,32,78,66,64,65,98,56,59,35,39,30,40,36,37,45,65,36,63,49,80,44,47,34,42,38,39,36,42,25,74,113,46,75,44,79,50,75,48,77,45,67,47,84,42,48,59,49,78,42,81,42,41,67,64,52,49,51,51,41,52,69,60,65,36,30,39,37,44,35,41,38,31,36,72,42,76,32,25,17,17,38,72,34,64,93,41,70,35,47,54,49,39,50,54,54,51,41,40,68,76,37,44,60,71,69,49,82,77,36,76,67,21,73,78,74,50,76,55,53,29,16,40,52,46,19,63,53,57,26,45,50,47,77,42,47,29,50,84,38,32,79,64,65,33,92,58,57,37,39,30,40,36,37,43,66,37,63,51,79,43,47,32,41,38,41,35,40,26,72

pLDDT: mean 98.15, std 1.09, range [88.44, 98.94]

Nearest PDB structures (foldseek):
  1vmj-assembly1_A  TM=1.001E+00  e=3.077E-25  Thermotoga maritima MSB8
  2p6c-assembly1_A  TM=9.900E-01  e=2.527E-23  Aquifex aeolicus VF5
  1vph-assembly2_E  TM=9.518E-01  e=2.237E-16  Saccharolobus solfataricus P2
  1ve0-assembly1_A  TM=9.489E-01  e=3.264E-16  Sulfurisphaera tokodaii
  1vmf-assembly1_C  TM=9.222E-01  e=9.789E-15  Halalkalibacterium halodurans

Radius of gyration: 19.06 Å; Cα contacts (8 Å, |Δi|>4): 636; chains: 2; bounding box: 45×54×44 Å

InterPro domains:
  IPR001602 UPF0047 protein YjbQ-like [PF01894] (20-136)
  IPR001602 UPF0047 protein YjbQ-like [PIRSF004681] (5-139)
  IPR001602 UPF0047 protein YjbQ-like [PTHR30615] (12-138)
  IPR001602 UPF0047 protein YjbQ-like [TIGR00149] (12-139)
  IPR035917 YjbQ-like superfamily [G3DSA:2.60.120.460] (1-139)
  IPR035917 YjbQ-like superfamily [SSF111038] (1-139)

Secondary structure (DSSP, 8-state):
-EEEEEEEEE--SSSSEEEE-HHHHHHHHHHHT-SEEEEEEEESSTTEEEEEE---HHHHHHHHHHHHHHS--SSGGG-SGGGGT---HHHHHHHHHH-SEEEEEEETTEE---TT-EEEEEESS-SS-EEEEEEEEE-/-EEEEEEEEE--SSSSEEEE-HHHHHHHHHHHT-SEEEEEEEESSTTEEEEEE---HHHHHHHHHHHHHHS---SGGG-GGGGGT---HHHHHHHHHH-SEEEEEEETTEE---TT-EEEEEESS-SS-EEEEEEEEE-